Protein AF-A0A7S1VQP4-F1 (afdb_monomer)

pLDDT: mean 70.71, std 17.75, range [35.38, 96.44]

Mean predicted aligned error: 14.83 Å

InterPro domains:
  IPR007378 Tic22-like [PTHR33926] (44-252)

Solvent-accessible surface area (backbone atoms only — not comparable to full-atom values): 16410 Å² total; per-residue (Å²): 143,79,80,89,44,66,80,80,88,75,58,67,69,59,50,46,32,50,48,37,64,60,88,84,26,62,76,88,38,50,74,59,41,88,88,77,71,47,66,47,53,68,93,74,34,22,50,88,65,52,79,88,76,63,58,54,68,44,46,42,53,36,37,72,37,47,51,23,58,61,25,58,40,78,52,93,44,43,67,53,29,26,51,34,48,67,61,34,77,77,41,31,49,52,55,49,50,57,55,44,52,56,52,48,52,51,51,50,51,53,46,50,59,54,47,71,75,60,82,78,88,80,97,73,78,78,78,79,69,83,80,67,88,70,66,70,40,40,58,27,37,34,38,90,87,54,67,42,75,49,57,70,75,52,22,70,76,66,74,40,65,55,27,44,52,33,20,53,27,66,64,62,48,52,50,53,48,52,56,51,32,75,78,38,75,88,53,73,96,65,84,68,48,40,35,39,18,47,65,60,52,52,52,48,42,51,50,54,60,70,69,48,80,81,74,74,95,74,66,82,85,74,39,76,73,53,54,65,62,62,77,64,64,83,67,85,68,87,55,71,82,34,58,39,80,39,75,38,66,69,60,55,54,50,51,51,49,43,66,74,72,42,82,56,72,55,81,76,72,80,85,126

Organism: NCBI:txid210454

Structure (mmCIF, N/CA/C/O backbone):
data_AF-A0A7S1VQP4-F1
#
_entry.id   AF-A0A7S1VQP4-F1
#
loop_
_atom_site.group_PDB
_atom_site.id
_atom_site.type_symbol
_atom_site.label_atom_id
_atom_site.label_alt_id
_atom_site.label_comp_id
_atom_site.label_asym_id
_atom_site.label_entity_id
_atom_site.label_seq_id
_atom_site.pdbx_PDB_ins_code
_atom_site.Cartn_x
_atom_site.Cartn_y
_atom_site.Cartn_z
_atom_site.occupancy
_atom_site.B_iso_or_equiv
_atom_site.auth_seq_id
_atom_site.auth_comp_id
_atom_site.auth_asym_id
_atom_site.auth_atom_id
_atom_site.pdbx_PDB_model_num
ATOM 1 N N . LYS A 1 1 ? 26.578 -20.374 -12.033 1.00 49.56 1 LYS A N 1
ATOM 2 C CA . LYS A 1 1 ? 26.607 -20.642 -10.574 1.00 49.56 1 LYS A CA 1
ATOM 3 C C . LYS A 1 1 ? 26.946 -19.378 -9.765 1.00 49.56 1 LYS A C 1
ATOM 5 O O . LYS A 1 1 ? 26.883 -19.445 -8.546 1.00 49.56 1 LYS A O 1
ATOM 10 N N . ASP A 1 2 ? 27.129 -18.219 -10.420 1.00 60.06 2 ASP A N 1
ATOM 11 C CA . ASP A 1 2 ? 27.698 -17.007 -9.798 1.00 60.06 2 ASP A CA 1
ATOM 12 C C . ASP A 1 2 ? 26.768 -15.781 -9.808 1.00 60.06 2 ASP A C 1
ATOM 14 O O . ASP A 1 2 ? 27.222 -14.649 -9.689 1.00 60.06 2 ASP A O 1
ATOM 18 N N . ALA A 1 3 ? 25.454 -15.973 -9.953 1.00 60.84 3 ALA A N 1
ATOM 19 C CA . ALA A 1 3 ? 24.515 -14.857 -9.859 1.00 60.84 3 ALA A CA 1
ATOM 20 C C . ALA A 1 3 ? 24.362 -14.421 -8.387 1.00 60.84 3 ALA A C 1
ATOM 22 O O . ALA A 1 3 ? 23.706 -15.107 -7.601 1.00 60.84 3 ALA A O 1
ATOM 23 N N . ASP A 1 4 ? 24.968 -13.290 -8.008 1.00 70.44 4 ASP A N 1
ATOM 24 C CA . ASP A 1 4 ? 24.803 -12.675 -6.681 1.00 70.44 4 ASP A CA 1
ATOM 25 C C . ASP A 1 4 ? 23.476 -11.907 -6.613 1.00 70.44 4 ASP A C 1
ATOM 27 O O . ASP A 1 4 ? 23.412 -10.685 -6.744 1.00 70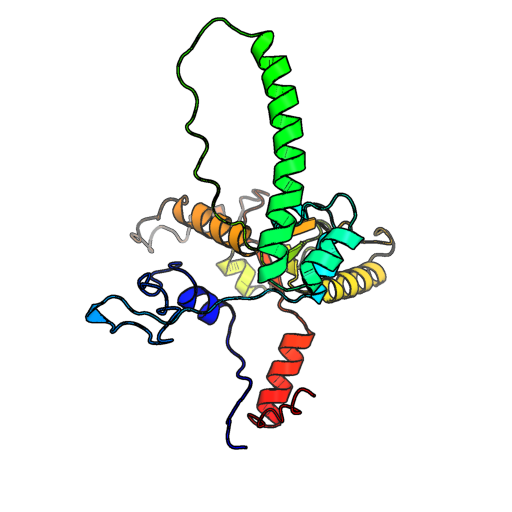.44 4 ASP A O 1
ATOM 31 N N . LEU A 1 5 ? 22.383 -12.652 -6.463 1.00 72.88 5 LEU A N 1
ATOM 32 C CA . LEU A 1 5 ? 21.049 -12.089 -6.288 1.00 72.88 5 LEU A CA 1
ATOM 33 C C . LEU A 1 5 ? 20.750 -11.932 -4.799 1.00 72.88 5 LEU A C 1
ATOM 35 O O . LEU A 1 5 ? 20.764 -12.898 -4.030 1.00 72.88 5 LEU A O 1
ATOM 39 N N . ARG A 1 6 ? 20.461 -10.693 -4.396 1.00 76.31 6 ARG A N 1
ATOM 40 C CA . ARG A 1 6 ? 20.136 -10.329 -3.013 1.00 76.31 6 ARG A CA 1
ATOM 41 C C . ARG A 1 6 ? 18.845 -9.533 -2.960 1.00 76.31 6 ARG A C 1
ATOM 43 O O . ARG A 1 6 ? 18.573 -8.712 -3.837 1.00 76.31 6 ARG A O 1
ATOM 50 N N . ILE A 1 7 ? 18.063 -9.758 -1.911 1.00 81.69 7 ILE A N 1
ATOM 51 C CA . ILE A 1 7 ? 16.809 -9.041 -1.684 1.00 81.69 7 ILE A CA 1
ATOM 52 C C . ILE A 1 7 ? 17.103 -7.860 -0.765 1.00 81.69 7 ILE A C 1
ATOM 54 O O . ILE A 1 7 ? 17.457 -8.034 0.394 1.00 81.69 7 ILE A O 1
ATOM 58 N N . THR A 1 8 ? 16.939 -6.643 -1.277 1.00 82.75 8 THR A N 1
ATOM 59 C CA . THR A 1 8 ? 17.109 -5.421 -0.483 1.00 82.75 8 THR A CA 1
ATOM 60 C C . THR A 1 8 ? 15.756 -4.810 -0.140 1.00 82.75 8 THR A C 1
ATOM 62 O O . THR A 1 8 ? 14.856 -4.736 -0.974 1.00 82.75 8 THR A O 1
ATOM 65 N N . ALA A 1 9 ? 15.606 -4.347 1.102 1.00 85.56 9 ALA A N 1
ATOM 66 C CA . ALA A 1 9 ? 14.422 -3.613 1.532 1.00 85.56 9 ALA A CA 1
ATOM 67 C C . ALA A 1 9 ? 14.640 -2.106 1.335 1.00 85.56 9 ALA A C 1
ATOM 69 O O . ALA A 1 9 ? 15.589 -1.527 1.865 1.00 85.56 9 ALA A O 1
ATOM 70 N N . SER A 1 10 ? 13.736 -1.454 0.606 1.00 85.81 10 SER A N 1
ATOM 71 C CA . SER A 1 10 ? 13.712 0.002 0.428 1.00 85.81 10 SER A CA 1
ATOM 72 C C . SER A 1 10 ? 12.338 0.561 0.796 1.00 85.81 10 SER A C 1
ATOM 74 O O . SER A 1 10 ? 11.358 -0.178 0.881 1.00 85.81 10 SER A O 1
ATOM 76 N N . SER A 1 11 ? 12.260 1.861 1.091 1.00 86.88 11 SER A N 1
ATOM 77 C CA . SER A 1 11 ? 10.976 2.494 1.394 1.00 86.88 11 SER A CA 1
ATOM 78 C C . SER A 1 11 ? 10.144 2.667 0.125 1.00 86.88 11 SER A C 1
ATOM 80 O O . SER A 1 11 ? 10.673 2.961 -0.950 1.00 86.88 11 SER A O 1
ATOM 82 N N . PHE A 1 12 ? 8.821 2.561 0.265 1.00 85.62 12 PHE A N 1
ATOM 83 C CA . PHE A 1 12 ? 7.902 2.787 -0.848 1.00 85.62 12 PHE A CA 1
ATOM 84 C C . PHE A 1 12 ? 8.053 4.193 -1.442 1.00 85.62 12 PHE A C 1
ATOM 86 O O . PHE A 1 12 ? 8.078 4.343 -2.655 1.00 85.62 12 PHE A O 1
ATOM 93 N N . ALA A 1 13 ? 8.254 5.214 -0.602 1.00 84.44 13 ALA A N 1
ATOM 94 C CA . ALA A 1 13 ? 8.486 6.584 -1.057 1.00 84.44 13 ALA A CA 1
ATOM 95 C C . ALA A 1 13 ? 9.708 6.700 -1.987 1.00 84.44 13 ALA A C 1
ATOM 97 O O . ALA A 1 13 ? 9.644 7.394 -3.000 1.00 84.44 13 ALA A O 1
ATOM 98 N N . LYS A 1 14 ? 10.805 5.986 -1.686 1.00 84.25 14 LYS A N 1
ATOM 99 C CA . LYS A 1 14 ? 11.990 5.948 -2.553 1.0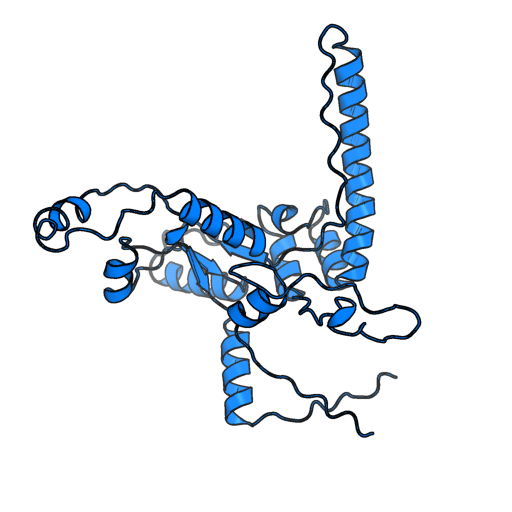0 84.25 14 LYS A CA 1
ATOM 100 C C . LYS A 1 14 ? 11.666 5.272 -3.887 1.00 84.25 14 LYS A C 1
ATOM 102 O O . LYS A 1 14 ? 11.954 5.842 -4.934 1.00 84.25 14 LYS A O 1
ATOM 107 N N . ALA A 1 15 ? 11.012 4.112 -3.848 1.00 84.00 15 ALA A N 1
ATOM 108 C CA . ALA A 1 15 ? 10.599 3.400 -5.057 1.00 84.00 15 ALA A CA 1
ATOM 109 C C . ALA A 1 15 ? 9.622 4.224 -5.917 1.00 84.00 15 ALA A C 1
ATOM 111 O O . ALA A 1 15 ? 9.709 4.205 -7.144 1.00 84.00 15 ALA A O 1
ATOM 112 N N . LEU A 1 16 ? 8.716 4.985 -5.295 1.00 81.94 16 LEU A N 1
ATOM 113 C CA . LEU A 1 16 ? 7.758 5.841 -5.990 1.00 81.94 16 LEU A CA 1
ATOM 114 C C . LEU A 1 16 ? 8.462 6.993 -6.717 1.00 81.94 16 LEU A C 1
ATOM 116 O O . LEU A 1 16 ? 8.245 7.176 -7.914 1.00 81.94 16 LEU A O 1
ATOM 120 N N . ARG A 1 17 ? 9.372 7.704 -6.040 1.00 79.06 17 ARG A N 1
ATOM 121 C CA . ARG A 1 17 ? 10.186 8.771 -6.656 1.00 79.06 17 ARG A CA 1
ATOM 122 C C . ARG A 1 17 ? 11.050 8.267 -7.815 1.00 79.06 17 ARG A C 1
ATOM 124 O O . ARG A 1 17 ? 11.301 8.996 -8.762 1.00 79.06 17 ARG A O 1
ATOM 131 N N . GLN A 1 18 ? 11.496 7.013 -7.755 1.00 78.88 18 GLN A N 1
ATOM 132 C CA . GLN A 1 18 ? 12.302 6.392 -8.814 1.00 78.88 18 GLN A CA 1
ATOM 133 C C . GLN A 1 18 ? 11.468 5.743 -9.935 1.00 78.88 18 GLN A C 1
ATOM 135 O O . GLN A 1 18 ? 12.014 5.342 -10.963 1.00 78.88 18 GLN A O 1
ATOM 140 N N . SER A 1 19 ? 10.157 5.581 -9.742 1.00 75.19 19 SER A N 1
ATOM 141 C CA . SER A 1 19 ? 9.246 4.987 -10.736 1.00 75.19 19 SER A CA 1
ATOM 142 C C . SER A 1 19 ? 8.378 6.022 -11.449 1.00 75.19 19 SER A C 1
ATOM 144 O O . SER A 1 19 ? 7.847 5.741 -12.526 1.00 75.19 19 SER A O 1
ATOM 146 N N . THR A 1 20 ? 8.235 7.214 -10.871 1.00 70.38 20 THR A N 1
ATOM 147 C CA . THR A 1 20 ? 7.314 8.261 -11.322 1.00 70.38 20 THR A CA 1
ATOM 148 C C . THR A 1 20 ? 7.984 9.630 -11.313 1.00 70.38 20 THR A C 1
ATOM 150 O O . THR A 1 20 ? 9.014 9.820 -10.679 1.00 70.38 20 THR A O 1
ATOM 153 N N . ASN A 1 21 ? 7.350 10.604 -11.965 1.00 64.81 21 ASN A N 1
ATOM 154 C CA . ASN A 1 21 ? 7.781 12.003 -11.929 1.00 64.81 21 ASN A CA 1
ATOM 155 C C . ASN A 1 21 ? 7.219 12.760 -10.707 1.00 64.81 21 ASN A C 1
ATOM 157 O O . ASN A 1 21 ? 7.262 13.987 -10.687 1.00 64.81 21 ASN A O 1
ATOM 161 N N . PHE A 1 22 ? 6.639 12.070 -9.715 1.00 57.88 22 PHE A N 1
ATOM 162 C CA . PHE A 1 22 ? 6.102 12.733 -8.523 1.00 57.88 22 PHE A CA 1
ATOM 163 C C . PHE A 1 22 ? 7.226 13.400 -7.723 1.00 57.88 22 PHE A C 1
ATOM 165 O O . PHE A 1 22 ? 8.194 12.733 -7.356 1.00 57.88 22 PHE A O 1
ATOM 172 N N . GLY A 1 23 ? 7.066 14.696 -7.429 1.00 52.56 23 GLY A N 1
ATOM 173 C CA . GLY A 1 23 ? 7.985 15.475 -6.592 1.00 52.56 23 GLY A CA 1
ATOM 174 C C . GLY A 1 23 ? 9.405 15.575 -7.156 1.00 52.56 23 GLY A C 1
ATOM 175 O O . GLY A 1 23 ? 10.335 15.138 -6.486 1.00 52.56 23 GLY A O 1
ATOM 176 N N . GLU A 1 24 ? 9.554 16.118 -8.372 1.00 52.19 24 GLU A N 1
ATOM 177 C CA . GLU A 1 24 ? 10.851 16.288 -9.068 1.00 52.19 24 GLU A CA 1
ATOM 178 C C . GLU A 1 24 ? 11.561 14.957 -9.397 1.00 52.19 24 GLU A C 1
ATOM 180 O O . GLU A 1 24 ? 12.784 14.843 -9.350 1.00 52.19 24 GLU A O 1
ATOM 185 N N . GLY A 1 25 ? 10.782 13.914 -9.714 1.00 53.72 25 GLY A N 1
ATOM 186 C CA . GLY A 1 25 ? 11.304 12.586 -10.056 1.00 53.72 25 GLY A CA 1
ATOM 187 C C . GLY A 1 25 ? 12.204 12.555 -11.303 1.00 53.72 25 GLY A C 1
ATOM 188 O O . GLY A 1 25 ? 12.268 13.504 -12.083 1.00 53.72 25 GLY A O 1
ATOM 189 N N . LEU A 1 26 ? 12.904 11.432 -11.500 1.00 57.25 26 LEU A N 1
ATOM 190 C CA . LEU A 1 26 ? 13.881 11.269 -12.585 1.00 57.25 26 LEU A CA 1
ATOM 191 C C . LEU A 1 26 ? 13.241 11.448 -13.980 1.00 57.25 26 LEU A C 1
ATOM 193 O O . LEU A 1 26 ? 12.112 10.996 -14.199 1.00 57.25 26 LEU A O 1
ATOM 197 N N . PRO A 1 27 ? 13.961 12.052 -14.946 1.00 58.44 27 PRO A N 1
ATOM 198 C CA . PRO A 1 27 ? 13.472 12.260 -16.305 1.00 58.44 27 PRO A CA 1
ATOM 199 C C . PRO A 1 27 ? 13.006 10.955 -16.956 1.00 58.44 27 PRO A C 1
ATOM 201 O O . PRO A 1 27 ? 13.568 9.870 -16.775 1.00 58.44 27 PRO A O 1
ATOM 204 N N . THR A 1 28 ? 11.934 11.059 -17.741 1.00 57.81 28 THR A N 1
ATOM 205 C CA . THR A 1 28 ? 11.317 9.901 -18.375 1.00 57.81 28 THR A CA 1
ATOM 206 C C . THR A 1 28 ? 12.165 9.403 -19.536 1.00 57.81 28 THR A C 1
ATOM 208 O O . THR A 1 28 ? 11.964 9.821 -20.672 1.00 57.81 28 THR A O 1
ATOM 211 N N . GLY A 1 29 ? 13.076 8.474 -19.258 1.00 59.50 29 GLY A N 1
ATOM 212 C CA . GLY A 1 29 ? 13.910 7.887 -20.298 1.00 59.50 29 GLY A CA 1
ATOM 213 C C . GLY A 1 29 ? 13.198 7.034 -21.337 1.00 59.50 29 GLY A C 1
ATOM 214 O O . GLY A 1 29 ? 12.103 6.516 -21.071 1.00 59.50 29 GLY A O 1
ATOM 215 N N . ARG A 1 30 ? 13.860 6.868 -22.490 1.00 62.84 30 ARG A N 1
ATOM 216 C CA . ARG A 1 30 ? 13.550 5.870 -23.520 1.00 62.84 30 ARG A CA 1
ATOM 217 C C . ARG A 1 30 ? 13.666 4.459 -22.916 1.00 62.84 30 ARG A C 1
ATOM 219 O O . ARG A 1 30 ? 14.542 4.231 -22.078 1.00 62.84 30 ARG A O 1
ATOM 226 N N . PRO A 1 31 ? 12.772 3.523 -23.284 1.00 63.97 31 PRO A N 1
ATOM 227 C CA . PRO A 1 31 ? 12.830 2.154 -22.781 1.00 63.97 31 PRO A CA 1
ATOM 228 C C . PRO A 1 31 ? 14.119 1.454 -23.234 1.00 63.97 31 PRO A C 1
ATOM 230 O O . PRO A 1 31 ? 14.732 1.850 -24.222 1.00 63.97 31 PRO A O 1
ATOM 233 N N . MET A 1 32 ? 14.501 0.400 -22.510 1.00 67.38 32 MET A N 1
ATOM 234 C CA . MET A 1 32 ? 15.550 -0.528 -22.940 1.00 67.38 32 MET A CA 1
ATOM 235 C C . MET A 1 32 ? 15.209 -1.080 -24.328 1.00 67.38 32 MET A C 1
ATOM 237 O O . MET A 1 32 ? 14.048 -1.408 -24.590 1.00 67.38 32 MET A O 1
ATOM 241 N N . ASP A 1 33 ? 16.211 -1.180 -25.198 1.00 70.69 33 ASP A N 1
ATOM 242 C CA . ASP A 1 33 ? 16.038 -1.795 -26.511 1.00 70.69 33 ASP A CA 1
ATOM 243 C C . ASP A 1 33 ? 15.714 -3.293 -26.333 1.00 70.69 33 ASP A C 1
ATOM 245 O O . ASP A 1 33 ? 16.507 -4.019 -25.724 1.00 70.69 33 ASP A O 1
ATOM 249 N N . PRO A 1 34 ? 14.554 -3.772 -26.823 1.00 66.75 34 PRO A N 1
ATOM 250 C CA . PRO A 1 34 ? 14.118 -5.150 -26.619 1.00 66.75 34 PRO A CA 1
ATOM 251 C C . PRO A 1 34 ? 15.008 -6.186 -27.317 1.00 66.75 34 PRO A C 1
ATOM 253 O O . PRO A 1 34 ? 14.995 -7.343 -26.902 1.00 66.75 34 PRO A O 1
ATOM 256 N N . TYR A 1 35 ? 15.767 -5.799 -28.348 1.00 72.62 35 TYR A N 1
ATOM 257 C CA . TYR A 1 35 ? 16.611 -6.726 -29.108 1.00 72.62 35 TYR A CA 1
ATOM 258 C C . TYR A 1 35 ? 18.030 -6.815 -28.549 1.00 72.62 35 TYR A C 1
ATOM 260 O O . TYR A 1 35 ? 18.628 -7.889 -28.554 1.00 72.62 35 TYR A O 1
ATOM 268 N N . THR A 1 36 ? 18.572 -5.704 -28.045 1.00 77.75 36 THR A N 1
ATOM 269 C CA . THR A 1 36 ? 19.948 -5.662 -27.521 1.00 77.75 36 THR A CA 1
ATOM 270 C C . THR A 1 36 ? 20.026 -5.754 -26.000 1.00 77.75 36 THR A C 1
ATOM 272 O O . THR A 1 36 ? 21.102 -6.016 -25.462 1.00 77.75 36 THR A O 1
ATOM 275 N N . GLY A 1 37 ? 18.921 -5.505 -25.288 1.00 72.62 37 GLY A N 1
ATOM 276 C CA . GLY A 1 37 ? 18.895 -5.426 -23.825 1.00 72.62 37 GLY A CA 1
ATOM 277 C C . GLY A 1 37 ? 19.718 -4.264 -23.257 1.00 72.62 37 GLY A C 1
ATOM 278 O O . GLY A 1 37 ? 19.895 -4.166 -22.041 1.00 72.62 37 GLY A O 1
ATOM 279 N N . LYS A 1 38 ? 20.242 -3.376 -24.112 1.00 78.69 38 LYS A N 1
ATOM 280 C CA . LYS A 1 38 ? 21.040 -2.228 -23.687 1.00 78.69 38 LYS A CA 1
ATOM 281 C C . LYS A 1 38 ? 20.114 -1.091 -23.276 1.00 78.69 38 LYS A C 1
ATOM 283 O O . LYS A 1 38 ? 19.148 -0.755 -23.964 1.00 78.69 38 LYS A O 1
ATOM 288 N N . VAL A 1 39 ? 20.414 -0.497 -22.125 1.00 74.12 39 VAL A N 1
ATOM 289 C CA . VAL A 1 39 ? 19.827 0.788 -21.744 1.00 74.12 39 VAL A CA 1
ATOM 290 C C . VAL A 1 39 ? 20.568 1.859 -22.552 1.00 74.12 39 VAL A C 1
ATOM 292 O O . VAL A 1 39 ? 21.801 1.827 -22.553 1.00 74.12 39 VAL A O 1
ATOM 295 N N . PRO A 1 40 ? 19.864 2.765 -23.256 1.00 74.81 40 PRO A N 1
ATOM 296 C CA . PRO A 1 40 ? 20.507 3.873 -23.957 1.00 74.81 40 PRO A CA 1
ATOM 297 C C . PRO A 1 40 ? 21.397 4.682 -23.008 1.00 74.81 40 PRO A C 1
ATOM 299 O O . PRO A 1 40 ? 21.206 4.656 -21.789 1.00 74.81 40 PRO A O 1
ATOM 302 N N . SER A 1 41 ? 22.369 5.411 -23.543 1.00 78.00 41 SER A N 1
ATOM 303 C CA . SER A 1 41 ? 23.182 6.293 -22.699 1.00 78.00 41 SER A CA 1
ATOM 304 C C . SER A 1 41 ? 22.328 7.418 -22.092 1.00 78.00 41 SER A C 1
ATOM 306 O O . SER A 1 41 ? 21.275 7.772 -22.627 1.00 78.00 41 SER A O 1
ATOM 308 N N . GLU A 1 42 ? 22.777 8.031 -20.991 1.00 73.44 42 GLU A N 1
ATOM 309 C CA . GLU A 1 42 ? 22.057 9.158 -20.366 1.00 73.44 42 GLU A CA 1
ATOM 310 C C . GLU A 1 42 ? 21.838 10.320 -21.352 1.00 73.44 42 GLU A C 1
ATOM 312 O O . GLU A 1 42 ? 20.776 10.939 -21.358 1.00 73.44 42 GLU A O 1
ATOM 317 N N . LYS A 1 43 ? 22.801 10.557 -22.259 1.00 77.88 43 LYS A N 1
ATOM 318 C CA . LYS A 1 43 ? 22.711 11.571 -23.327 1.00 77.88 43 LYS A CA 1
ATOM 319 C C . LYS A 1 43 ? 21.620 11.261 -24.357 1.00 77.88 43 LYS A C 1
ATOM 321 O O . LYS A 1 43 ? 21.032 12.173 -24.926 1.00 77.88 43 LYS A O 1
ATOM 326 N N . GLU A 1 44 ? 21.324 9.983 -24.572 1.00 73.31 44 GLU A N 1
ATOM 327 C CA . GLU A 1 44 ? 20.237 9.503 -25.437 1.00 73.31 44 GLU A CA 1
ATOM 328 C C . GLU A 1 44 ? 18.911 9.358 -24.670 1.00 73.31 44 GLU A C 1
ATOM 330 O O . GLU A 1 44 ? 17.904 8.888 -25.214 1.00 73.31 44 GLU A O 1
ATOM 335 N N . GLY A 1 45 ? 18.907 9.761 -23.396 1.00 69.38 45 GLY A N 1
ATOM 336 C CA . GLY A 1 45 ? 17.766 9.682 -22.505 1.00 69.38 45 GLY A CA 1
ATOM 337 C C . GLY A 1 45 ? 17.496 8.270 -21.999 1.00 69.38 45 GLY A C 1
ATOM 338 O O . GLY A 1 45 ? 16.336 7.935 -21.782 1.00 69.38 45 GLY A O 1
ATOM 339 N N . GLY A 1 46 ? 18.496 7.405 -21.844 1.00 69.25 46 GLY A N 1
ATOM 340 C CA . GLY A 1 46 ? 18.299 6.113 -21.190 1.00 69.25 46 GLY A CA 1
ATOM 341 C C . GLY A 1 46 ? 18.278 6.250 -19.671 1.00 69.25 46 GLY A C 1
ATOM 342 O O . GLY A 1 46 ? 19.201 6.792 -19.074 1.00 69.25 46 GLY A O 1
ATOM 343 N N . TYR A 1 47 ? 17.214 5.747 -19.040 1.00 70.88 47 TYR A N 1
ATOM 344 C CA . TYR A 1 47 ? 17.071 5.756 -17.583 1.00 70.88 47 TYR A CA 1
ATOM 345 C C . TYR A 1 47 ? 16.452 4.445 -17.093 1.00 70.88 47 TYR A C 1
ATOM 347 O O . TYR A 1 47 ? 15.452 3.964 -17.634 1.00 70.88 47 TYR A O 1
ATOM 355 N N . LEU A 1 48 ? 17.024 3.884 -16.027 1.00 69.81 48 LEU A N 1
ATOM 356 C CA . LEU A 1 48 ? 16.455 2.747 -15.305 1.00 69.81 48 LEU A CA 1
ATOM 357 C C . LEU A 1 48 ? 15.257 3.209 -14.474 1.00 69.81 48 LEU A C 1
ATOM 359 O O . LEU A 1 48 ? 15.340 4.195 -13.742 1.00 69.81 48 LEU A O 1
ATOM 363 N N . ARG A 1 49 ? 14.146 2.471 -14.556 1.00 71.88 49 ARG A N 1
ATOM 364 C CA . ARG A 1 49 ? 12.944 2.760 -13.768 1.00 71.88 49 ARG A CA 1
ATOM 365 C C . ARG A 1 49 ? 12.517 1.581 -12.932 1.00 71.88 49 ARG A C 1
ATOM 367 O O . ARG A 1 49 ? 12.513 0.436 -13.381 1.00 71.88 49 ARG A O 1
ATOM 374 N N . TYR A 1 50 ? 12.048 1.905 -11.738 1.00 77.56 50 TYR A N 1
ATOM 375 C CA . TYR A 1 50 ? 11.416 0.931 -10.872 1.00 77.56 50 TYR A CA 1
ATOM 376 C C . TYR A 1 50 ? 10.029 0.609 -11.429 1.00 77.56 50 TYR A C 1
ATOM 378 O O . TYR A 1 50 ? 9.193 1.491 -11.625 1.00 77.56 50 TYR A O 1
ATOM 386 N N . LYS A 1 51 ? 9.771 -0.672 -11.687 1.00 79.06 51 LYS A N 1
ATOM 387 C CA . LYS A 1 51 ? 8.418 -1.176 -11.928 1.00 79.06 51 LYS A CA 1
ATOM 388 C C . LYS A 1 51 ? 7.888 -1.672 -10.591 1.00 79.06 51 LYS A C 1
ATOM 390 O O . LYS A 1 51 ? 8.354 -2.684 -10.078 1.00 79.06 51 LYS A O 1
ATOM 395 N N . ILE A 1 52 ? 6.935 -0.945 -10.018 1.00 82.69 52 ILE A N 1
ATOM 396 C CA . ILE A 1 52 ? 6.273 -1.382 -8.790 1.00 82.69 52 ILE A CA 1
ATOM 397 C C . ILE A 1 52 ? 5.235 -2.439 -9.164 1.00 82.69 52 ILE A C 1
ATOM 399 O O . ILE A 1 52 ? 4.397 -2.208 -10.038 1.00 82.69 52 ILE A O 1
ATOM 403 N N . ALA A 1 53 ? 5.309 -3.596 -8.514 1.00 83.44 53 ALA A N 1
ATOM 404 C CA . ALA A 1 53 ? 4.347 -4.675 -8.668 1.00 83.44 53 ALA A CA 1
ATOM 405 C C . ALA A 1 53 ? 3.552 -4.844 -7.362 1.00 83.44 53 ALA A C 1
ATOM 407 O O . ALA A 1 53 ? 4.165 -4.900 -6.292 1.00 83.44 53 ALA A O 1
ATOM 408 N N . PRO A 1 54 ? 2.211 -4.909 -7.421 1.00 85.75 54 PRO A N 1
ATOM 409 C CA . PRO A 1 54 ? 1.400 -5.227 -6.253 1.00 85.75 54 PRO A CA 1
ATOM 410 C C . PRO A 1 54 ? 1.576 -6.692 -5.833 1.00 85.75 54 PRO A C 1
ATOM 412 O O . PRO A 1 54 ? 1.942 -7.553 -6.636 1.00 85.75 54 PRO A O 1
ATOM 415 N N . SER A 1 55 ? 1.264 -6.986 -4.572 1.00 87.62 55 SER A N 1
ATOM 416 C CA . SER A 1 55 ? 1.216 -8.361 -4.073 1.00 87.62 55 SER A CA 1
ATOM 417 C C . SER A 1 55 ? 0.055 -9.124 -4.717 1.00 87.62 55 SER A C 1
ATOM 419 O O . SER A 1 55 ? -1.088 -8.668 -4.693 1.00 87.62 55 SER A O 1
ATOM 421 N N . ALA A 1 56 ? 0.337 -10.312 -5.261 1.00 85.31 56 ALA A N 1
ATOM 422 C CA . ALA A 1 56 ? -0.681 -11.177 -5.861 1.00 85.31 56 ALA A CA 1
ATOM 423 C C . ALA A 1 56 ? -1.768 -11.583 -4.849 1.00 85.31 56 ALA A C 1
ATOM 425 O O . ALA A 1 56 ? -2.943 -11.672 -5.201 1.00 85.31 56 ALA A O 1
ATOM 426 N N . ARG A 1 57 ? -1.382 -11.771 -3.579 1.00 88.50 57 ARG A N 1
ATOM 427 C CA . ARG A 1 57 ? -2.309 -12.072 -2.480 1.00 88.50 57 ARG A CA 1
ATOM 428 C C . ARG A 1 57 ? -3.278 -10.917 -2.236 1.00 88.50 57 ARG A C 1
ATOM 430 O O . ARG A 1 57 ? -4.479 -11.133 -2.137 1.00 88.50 57 ARG A O 1
ATOM 437 N N . GLU A 1 58 ? -2.779 -9.685 -2.218 1.00 92.06 58 GLU A N 1
ATOM 438 C CA . GLU A 1 58 ? -3.637 -8.515 -2.001 1.00 92.06 58 GLU A CA 1
ATOM 439 C C . GLU A 1 58 ? -4.554 -8.257 -3.198 1.00 92.06 58 GLU A C 1
ATOM 441 O O . GLU A 1 58 ? -5.712 -7.895 -3.024 1.00 92.06 58 GLU A O 1
ATOM 446 N N . LEU A 1 59 ? -4.094 -8.522 -4.424 1.00 88.81 59 LEU A N 1
ATOM 447 C CA . LEU A 1 59 ? -4.966 -8.475 -5.601 1.00 88.81 59 LEU A CA 1
ATOM 448 C C . LEU A 1 59 ? -6.101 -9.501 -5.530 1.00 88.81 59 LEU A C 1
ATOM 450 O O . LEU A 1 59 ? -7.232 -9.203 -5.916 1.00 88.81 59 LEU A O 1
ATOM 454 N N . PHE A 1 60 ? -5.815 -10.696 -5.011 1.00 89.25 60 PHE A N 1
ATOM 455 C CA . PHE A 1 60 ? -6.830 -11.717 -4.783 1.00 89.25 60 PHE A CA 1
ATOM 456 C C . PHE A 1 60 ? -7.898 -11.246 -3.786 1.00 89.25 60 PHE A C 1
ATOM 458 O O . PHE A 1 60 ? -9.089 -11.478 -4.017 1.00 89.25 60 PHE A O 1
ATOM 465 N N . TYR A 1 61 ? -7.510 -10.569 -2.704 1.00 92.00 61 TYR A N 1
ATOM 466 C CA . TYR A 1 61 ? -8.472 -9.991 -1.763 1.00 92.00 61 TYR A CA 1
ATOM 467 C C . TYR A 1 61 ? -9.241 -8.821 -2.378 1.00 92.00 61 TYR A C 1
ATOM 469 O O . TYR A 1 61 ? -10.470 -8.803 -2.323 1.00 92.00 61 TYR A O 1
ATOM 477 N N . ALA A 1 62 ? -8.551 -7.915 -3.072 1.00 90.69 62 ALA A N 1
ATOM 478 C CA . ALA A 1 62 ? -9.157 -6.765 -3.736 1.00 90.69 62 ALA A CA 1
ATOM 479 C C . ALA A 1 62 ? -10.267 -7.151 -4.725 1.00 90.69 62 ALA A C 1
ATOM 481 O O . ALA A 1 62 ? -11.290 -6.473 -4.795 1.00 90.69 62 ALA A O 1
ATOM 482 N N . ALA A 1 63 ? -10.112 -8.271 -5.438 1.00 87.38 63 ALA A N 1
ATOM 483 C CA . ALA A 1 63 ? -11.112 -8.798 -6.370 1.00 87.38 63 ALA A CA 1
ATOM 484 C C . ALA A 1 63 ? -12.485 -9.104 -5.734 1.00 87.38 63 ALA A C 1
ATOM 486 O O . ALA A 1 63 ? -13.479 -9.224 -6.453 1.00 87.38 63 ALA A O 1
ATOM 487 N N . ARG A 1 64 ? -12.544 -9.269 -4.406 1.00 89.31 64 ARG A N 1
ATOM 488 C CA . ARG A 1 64 ? -13.755 -9.633 -3.646 1.00 89.31 64 ARG A CA 1
ATOM 489 C C . ARG A 1 64 ? -14.400 -8.457 -2.922 1.00 89.31 64 ARG A C 1
ATOM 491 O O . ARG A 1 64 ? -15.483 -8.612 -2.369 1.00 89.31 64 ARG A O 1
ATOM 498 N N . CYS A 1 65 ? -13.743 -7.307 -2.910 1.00 89.25 65 CYS A N 1
ATOM 499 C CA . CYS A 1 65 ? -14.176 -6.141 -2.156 1.00 89.25 65 CYS A CA 1
ATOM 500 C C . CYS A 1 65 ? -14.890 -5.121 -3.059 1.00 89.25 65 CYS A C 1
ATOM 502 O O . CYS A 1 65 ? -14.808 -5.170 -4.294 1.00 89.25 65 CYS A O 1
ATOM 504 N N . LYS A 1 66 ? -15.593 -4.163 -2.442 1.00 88.12 66 LYS A N 1
ATOM 505 C CA . LYS A 1 66 ? -16.244 -3.067 -3.172 1.00 88.12 66 LYS A CA 1
ATOM 506 C C . LYS A 1 66 ? -15.182 -2.147 -3.782 1.00 88.12 66 LYS A C 1
ATOM 508 O O . LYS A 1 66 ? -14.137 -1.904 -3.186 1.00 88.12 66 LYS A O 1
ATOM 513 N N . GLY A 1 67 ? -15.433 -1.638 -4.989 1.00 80.62 67 GLY A N 1
ATOM 514 C CA . GLY A 1 67 ? -14.502 -0.732 -5.676 1.00 80.62 67 GLY A CA 1
ATOM 515 C C . GLY A 1 67 ? -13.337 -1.412 -6.404 1.00 80.62 67 GLY A C 1
ATOM 516 O O . GLY A 1 67 ? -12.427 -0.720 -6.856 1.00 80.62 67 GLY A O 1
ATOM 517 N N . LYS A 1 68 ? -13.365 -2.740 -6.596 1.00 78.06 68 LYS A N 1
ATOM 518 C CA . LYS A 1 68 ? -12.323 -3.506 -7.313 1.00 78.06 68 LYS A CA 1
ATOM 519 C C . LYS A 1 68 ? -11.953 -2.948 -8.701 1.00 78.06 68 LYS A C 1
ATOM 521 O O . LYS A 1 68 ? -10.794 -3.027 -9.112 1.00 78.06 68 LYS A O 1
ATOM 526 N N . GLN A 1 69 ? -12.894 -2.290 -9.385 1.00 76.94 69 GLN A N 1
ATOM 527 C CA . GLN A 1 69 ? -12.659 -1.661 -10.692 1.00 76.94 69 GLN A CA 1
ATOM 528 C C . GLN A 1 69 ? -11.635 -0.520 -10.630 1.00 76.94 69 GLN A C 1
ATOM 530 O O . GLN A 1 69 ? -10.974 -0.235 -11.630 1.00 76.94 69 GLN A O 1
ATOM 535 N N . ARG A 1 70 ? -11.469 0.115 -9.462 1.00 79.88 70 ARG A N 1
ATOM 536 C CA . ARG A 1 70 ? -10.485 1.186 -9.231 1.00 79.88 70 ARG A CA 1
ATOM 537 C C . ARG A 1 70 ? -9.049 0.664 -9.344 1.00 79.88 70 ARG A C 1
ATOM 539 O O . ARG A 1 70 ? -8.168 1.393 -9.774 1.00 79.88 70 ARG A O 1
ATOM 546 N N . VAL A 1 71 ? -8.822 -0.614 -9.034 1.00 78.69 71 VAL A N 1
ATOM 547 C CA . VAL A 1 71 ? -7.506 -1.278 -9.134 1.00 78.69 71 VAL A CA 1
ATOM 548 C C . VAL A 1 71 ? -7.307 -1.946 -10.504 1.00 78.69 71 VAL A C 1
ATOM 550 O O . VAL A 1 71 ? -6.262 -2.531 -10.773 1.00 78.69 71 VAL A O 1
ATOM 553 N N . GLY A 1 72 ? -8.281 -1.830 -11.409 1.00 73.25 72 GLY A N 1
ATOM 554 C CA . GLY A 1 72 ? -8.229 -2.450 -12.732 1.00 73.25 72 GLY A CA 1
ATOM 555 C C . GLY A 1 72 ? -8.708 -3.904 -12.761 1.00 73.25 72 GLY A C 1
ATOM 556 O O . GLY A 1 72 ? -8.293 -4.652 -13.642 1.00 73.25 72 GLY A O 1
ATOM 557 N N . LEU A 1 73 ? -9.552 -4.314 -11.806 1.00 77.88 73 LEU A N 1
ATOM 558 C CA . LEU A 1 73 ? -10.201 -5.629 -11.773 1.00 77.88 73 LEU A CA 1
ATOM 559 C C . LEU A 1 73 ? -11.656 -5.490 -12.247 1.00 77.88 73 LEU A C 1
ATOM 561 O O . LEU A 1 73 ? -12.450 -4.783 -11.623 1.00 77.88 73 LEU A O 1
ATOM 565 N N . TYR A 1 74 ? -11.993 -6.127 -13.368 1.00 76.12 74 TYR A N 1
ATOM 566 C CA . TYR A 1 74 ? -13.259 -5.922 -14.094 1.00 76.12 74 TYR A CA 1
ATOM 567 C C . TYR A 1 74 ? -14.033 -7.218 -14.368 1.00 76.12 74 TYR A C 1
ATOM 569 O O . TYR A 1 74 ? -15.088 -7.182 -15.001 1.00 76.12 74 TYR A O 1
ATOM 577 N N . GLY A 1 75 ? -13.520 -8.363 -13.923 1.00 70.75 75 GLY A N 1
ATOM 578 C CA . GLY A 1 75 ? -14.183 -9.651 -14.045 1.00 70.75 75 GLY A CA 1
ATOM 579 C C . GLY A 1 75 ? -15.556 -9.627 -13.382 1.00 70.75 75 GLY A C 1
ATOM 580 O O . GLY A 1 75 ? -15.760 -8.996 -12.341 1.00 70.75 75 GLY A O 1
ATOM 581 N N . GLN A 1 76 ? -16.518 -10.314 -13.996 1.00 71.88 76 GLN A N 1
ATOM 582 C CA . GLN A 1 76 ? -17.847 -10.476 -13.404 1.00 71.88 76 GLN A CA 1
ATOM 583 C C . GLN A 1 76 ? -17.743 -11.306 -12.118 1.00 71.88 76 GLN A C 1
ATOM 585 O O . GLN A 1 76 ? -18.283 -10.908 -11.088 1.00 71.88 76 GLN A O 1
ATOM 590 N N . ASP A 1 77 ? -16.903 -12.344 -12.138 1.00 78.62 77 ASP A N 1
ATOM 591 C CA . ASP A 1 77 ? -16.614 -13.183 -10.982 1.00 78.62 77 ASP A CA 1
ATOM 592 C C . ASP A 1 77 ? -15.271 -12.847 -10.326 1.00 78.62 77 ASP A C 1
ATOM 594 O O . ASP A 1 77 ? -14.235 -12.693 -10.977 1.00 78.62 77 ASP A O 1
ATOM 598 N N . ALA A 1 78 ? -15.253 -12.840 -8.989 1.00 74.00 78 ALA A N 1
ATOM 599 C CA . ALA A 1 78 ? -14.026 -12.652 -8.211 1.00 74.00 78 ALA A CA 1
ATOM 600 C C . ALA A 1 78 ? -12.975 -13.749 -8.474 1.00 74.00 78 ALA A C 1
ATOM 602 O O . ALA A 1 78 ? -11.778 -13.526 -8.296 1.00 74.00 78 ALA A O 1
ATOM 603 N N . ARG A 1 79 ? -13.412 -14.946 -8.899 1.00 73.00 79 ARG A N 1
ATOM 604 C CA . ARG A 1 79 ? -12.520 -16.052 -9.284 1.00 73.00 79 ARG A CA 1
ATOM 605 C C . ARG A 1 79 ? -11.760 -15.749 -10.574 1.00 73.00 79 ARG A C 1
ATOM 607 O O . ARG A 1 79 ? -10.580 -16.088 -10.655 1.00 73.00 79 ARG A O 1
ATOM 614 N N . ASP A 1 80 ? -12.395 -15.090 -11.535 1.00 72.94 80 ASP A N 1
ATOM 615 C CA . ASP A 1 80 ? -11.760 -14.725 -12.802 1.00 72.94 80 ASP A CA 1
ATOM 616 C C . ASP A 1 80 ? -10.775 -13.577 -12.616 1.00 72.94 80 ASP A C 1
ATOM 618 O O . ASP A 1 80 ? -9.648 -13.651 -13.106 1.00 72.94 80 ASP A O 1
ATOM 622 N N . ASP A 1 81 ? -11.140 -12.572 -11.817 1.00 72.38 81 ASP A N 1
ATOM 623 C CA . ASP A 1 81 ? -10.223 -11.497 -11.421 1.00 72.38 81 ASP A CA 1
ATOM 624 C C . ASP A 1 81 ? -9.003 -12.037 -10.669 1.00 72.38 81 ASP A C 1
ATOM 626 O O . ASP A 1 81 ? -7.872 -11.666 -10.975 1.00 72.38 81 ASP A O 1
ATOM 630 N N . ALA A 1 82 ? -9.214 -12.970 -9.737 1.00 64.88 82 ALA A N 1
ATOM 631 C CA . ALA A 1 82 ? -8.143 -13.652 -9.018 1.00 64.88 82 ALA A CA 1
ATOM 632 C C . ALA A 1 82 ? -7.224 -14.459 -9.949 1.00 64.88 82 ALA A C 1
ATOM 634 O O . ALA A 1 82 ? -6.003 -14.407 -9.806 1.00 64.88 82 ALA A O 1
ATOM 635 N N . ARG A 1 83 ? -7.791 -15.195 -10.914 1.00 67.38 83 ARG A N 1
ATOM 636 C CA . ARG A 1 83 ? -7.017 -15.948 -11.914 1.00 67.38 83 ARG A CA 1
ATOM 637 C C . ARG A 1 83 ? -6.227 -15.019 -12.822 1.00 67.38 83 ARG A C 1
ATOM 639 O O . ARG A 1 83 ? -5.067 -15.302 -13.105 1.00 67.38 83 ARG A O 1
ATOM 646 N N . ASN A 1 84 ? -6.826 -13.915 -13.253 1.00 64.31 84 ASN A N 1
ATOM 647 C CA . ASN A 1 84 ? -6.137 -12.909 -14.046 1.00 64.31 84 ASN A CA 1
ATOM 648 C C . ASN A 1 84 ? -4.992 -12.303 -13.232 1.00 64.31 84 ASN A C 1
ATOM 650 O O . ASN A 1 84 ? -3.860 -12.319 -13.708 1.00 64.31 84 ASN A O 1
ATOM 654 N N . ALA A 1 85 ? -5.248 -11.892 -11.986 1.00 62.69 85 ALA A N 1
ATOM 655 C CA . ALA A 1 85 ? -4.241 -11.372 -11.062 1.00 62.69 85 ALA A CA 1
ATOM 656 C C . ALA A 1 85 ? -3.068 -12.342 -10.830 1.00 62.69 85 ALA A C 1
ATOM 658 O O . ALA A 1 85 ? -1.909 -11.923 -10.824 1.00 62.69 85 ALA A O 1
ATOM 659 N N . ALA A 1 86 ? -3.356 -13.640 -10.690 1.00 57.12 86 ALA A N 1
ATOM 660 C CA . ALA A 1 86 ? -2.361 -14.686 -10.457 1.00 57.12 86 ALA A CA 1
ATOM 661 C C . ALA A 1 86 ? -1.484 -14.994 -11.683 1.00 57.12 86 ALA A C 1
ATOM 663 O O . ALA A 1 86 ? -0.332 -15.390 -11.517 1.00 57.12 86 ALA A O 1
ATOM 664 N N . LYS A 1 87 ? -1.978 -14.775 -12.910 1.00 59.84 87 LYS A N 1
ATOM 665 C CA . LYS A 1 87 ? -1.196 -14.975 -14.146 1.00 59.84 87 LYS A CA 1
ATOM 666 C C . LYS A 1 87 ? -0.101 -13.911 -14.357 1.00 59.84 87 LYS A C 1
ATOM 668 O O . LYS A 1 87 ? 0.620 -13.962 -15.350 1.00 59.84 87 LYS A O 1
ATOM 673 N N . GLY A 1 88 ? 0.053 -12.968 -13.424 1.00 48.69 88 GLY A N 1
ATOM 674 C CA . GLY A 1 88 ? 1.089 -11.940 -13.452 1.00 48.69 88 GLY A CA 1
ATOM 675 C C . GLY A 1 88 ? 0.719 -10.731 -14.313 1.00 48.69 88 GLY A C 1
ATOM 676 O O . GLY A 1 88 ? -0.195 -10.768 -15.138 1.00 48.69 88 GLY A O 1
ATOM 677 N N . LEU A 1 89 ? 1.443 -9.625 -14.105 1.00 49.19 89 LEU A N 1
ATOM 678 C CA . LEU A 1 89 ? 1.116 -8.298 -14.650 1.00 49.19 89 LEU A CA 1
ATOM 679 C C . LEU A 1 89 ? 0.913 -8.280 -16.180 1.00 49.19 89 LEU A C 1
ATOM 681 O O . LEU A 1 89 ? 0.108 -7.491 -16.678 1.00 49.19 89 LEU A O 1
ATOM 685 N N . ASP A 1 90 ? 1.612 -9.162 -16.901 1.00 44.72 90 ASP A N 1
ATOM 686 C CA . ASP A 1 90 ? 1.607 -9.247 -18.368 1.00 44.72 90 ASP A CA 1
ATOM 687 C C . ASP A 1 90 ? 0.410 -10.042 -18.928 1.00 44.72 90 ASP A C 1
ATOM 689 O O . ASP A 1 90 ? -0.009 -9.820 -20.065 1.00 44.72 90 ASP A O 1
ATOM 693 N N . ALA A 1 91 ? -0.191 -10.929 -18.129 1.00 45.28 91 ALA A N 1
ATOM 694 C CA . ALA A 1 91 ? -1.433 -11.615 -18.481 1.00 45.28 91 ALA A CA 1
ATOM 695 C C . ALA A 1 91 ? -2.667 -10.800 -18.078 1.00 45.28 91 ALA A C 1
ATOM 697 O O . ALA A 1 91 ? -3.673 -10.827 -18.787 1.00 45.28 91 ALA A O 1
ATOM 698 N N . ILE A 1 92 ? -2.582 -10.020 -16.992 1.00 45.28 92 ILE A N 1
ATOM 699 C CA . ILE A 1 92 ? -3.675 -9.126 -16.593 1.00 45.28 92 ILE A CA 1
ATOM 700 C C . ILE A 1 92 ? -3.882 -8.042 -17.645 1.00 45.28 92 ILE A C 1
ATOM 702 O O . ILE A 1 92 ? -5.024 -7.740 -17.974 1.00 45.28 92 ILE A O 1
ATOM 706 N N . THR A 1 93 ? -2.803 -7.502 -18.222 1.00 46.88 93 THR A N 1
ATOM 707 C CA . THR A 1 93 ? -2.904 -6.489 -19.286 1.00 46.88 93 THR A CA 1
ATOM 708 C C . THR A 1 93 ? -3.606 -7.016 -20.537 1.00 46.88 93 THR A C 1
ATOM 710 O O . THR A 1 93 ? -4.310 -6.240 -21.170 1.00 46.88 93 THR A O 1
ATOM 713 N N . ARG A 1 94 ? -3.482 -8.310 -20.867 1.00 47.06 94 ARG A N 1
ATOM 714 C CA . ARG A 1 94 ? -4.198 -8.927 -22.002 1.00 47.06 94 ARG A CA 1
ATOM 715 C C . ARG A 1 94 ? -5.632 -9.3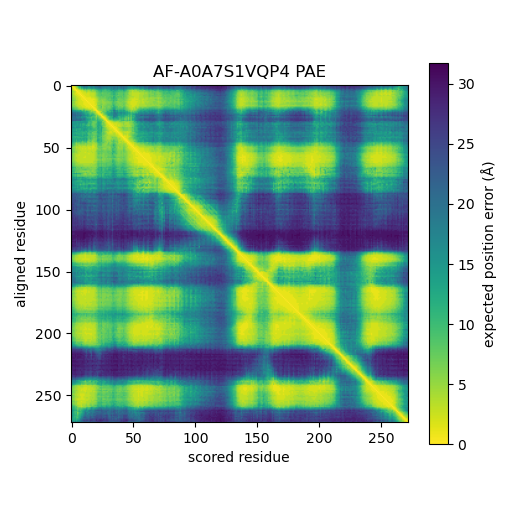30 -21.632 1.00 47.06 94 ARG A C 1
ATOM 717 O O . ARG A 1 94 ? -6.570 -8.983 -22.335 1.00 47.06 94 ARG A O 1
ATOM 724 N N . GLY A 1 95 ? -5.830 -9.974 -20.480 1.00 47.72 95 GLY A N 1
ATOM 725 C CA . GLY A 1 95 ? -7.155 -10.438 -20.045 1.00 47.72 95 GLY A CA 1
ATOM 726 C C . GLY A 1 95 ? -8.137 -9.313 -19.692 1.00 47.72 95 GLY A C 1
ATOM 727 O O . GLY A 1 95 ? -9.334 -9.436 -19.950 1.00 47.72 95 GLY A O 1
ATOM 728 N N . THR A 1 96 ? -7.654 -8.189 -19.149 1.00 51.00 96 THR A N 1
ATOM 729 C CA . THR A 1 96 ? -8.504 -7.001 -18.922 1.00 51.00 96 THR A CA 1
ATOM 730 C C . THR A 1 96 ? -8.871 -6.291 -20.223 1.00 51.00 96 THR A C 1
ATOM 732 O O . THR A 1 96 ? -9.971 -5.752 -20.307 1.00 51.00 96 THR A O 1
ATOM 735 N N . GLN A 1 97 ? -8.018 -6.333 -21.255 1.00 50.78 97 GLN A N 1
ATOM 736 C CA . GLN A 1 97 ? -8.346 -5.795 -22.581 1.00 50.78 97 GLN A CA 1
ATOM 737 C C . GLN A 1 97 ? -9.516 -6.551 -23.222 1.00 50.78 97 GLN A C 1
ATOM 739 O O . GLN A 1 97 ? -10.458 -5.914 -23.690 1.00 50.78 97 GLN A O 1
ATOM 744 N N . ASP A 1 98 ? -9.516 -7.884 -23.161 1.00 52.72 98 ASP A N 1
ATOM 745 C CA . ASP A 1 98 ? -10.566 -8.708 -23.775 1.00 52.72 98 ASP A CA 1
ATOM 746 C C . ASP A 1 98 ? -11.906 -8.626 -23.025 1.00 52.72 98 ASP A C 1
ATOM 748 O O . ASP A 1 98 ? -12.976 -8.573 -23.638 1.00 52.72 98 ASP A O 1
ATOM 752 N N . ALA A 1 99 ? -11.869 -8.587 -21.688 1.00 54.53 99 ALA A N 1
ATOM 753 C CA . ALA A 1 99 ? -13.074 -8.460 -20.867 1.00 54.53 99 ALA A CA 1
ATOM 754 C C . ALA A 1 99 ? -13.719 -7.068 -21.003 1.00 54.53 99 ALA A C 1
ATOM 756 O O . ALA A 1 99 ? -14.942 -6.962 -21.124 1.00 54.53 99 ALA A O 1
ATOM 757 N N . GLN A 1 100 ? -12.906 -6.007 -21.051 1.00 52.53 100 GLN A N 1
ATOM 758 C CA . GLN A 1 100 ? -13.392 -4.641 -21.243 1.00 52.53 100 GLN A CA 1
ATOM 759 C C . GLN A 1 100 ? -13.878 -4.413 -22.680 1.00 52.53 100 GLN A C 1
ATOM 761 O O . GLN A 1 100 ? -14.921 -3.799 -22.851 1.00 52.53 100 GLN A O 1
ATOM 766 N N . ALA A 1 101 ? -13.217 -4.965 -23.707 1.00 54.88 101 ALA A N 1
ATOM 767 C CA . ALA A 1 101 ? -13.695 -4.888 -25.093 1.00 54.88 101 ALA A CA 1
ATOM 768 C C . ALA A 1 101 ? -15.102 -5.492 -25.257 1.00 54.88 101 ALA A C 1
ATOM 770 O O . ALA A 1 101 ? -15.924 -4.975 -26.014 1.00 54.88 101 ALA A O 1
ATOM 771 N N . LYS A 1 102 ? -15.422 -6.547 -24.497 1.00 58.06 102 LYS A N 1
ATOM 772 C CA . LYS A 1 102 ? -16.763 -7.152 -24.480 1.00 58.06 102 LYS A CA 1
ATOM 773 C C . LYS A 1 102 ? -17.802 -6.305 -23.739 1.00 58.06 102 LYS A C 1
ATOM 775 O O . LYS A 1 102 ? -18.961 -6.290 -24.150 1.00 58.06 102 LYS A O 1
ATOM 780 N N . LEU A 1 103 ? -17.420 -5.614 -22.663 1.00 56.41 103 LEU A N 1
ATOM 781 C CA . LEU A 1 103 ? -18.316 -4.715 -21.922 1.00 56.41 103 LEU A CA 1
ATOM 782 C C . LEU A 1 103 ? -18.536 -3.392 -22.668 1.00 56.41 103 LEU A C 1
ATOM 784 O O . LEU A 1 103 ? -19.674 -2.950 -22.808 1.00 56.41 103 LEU A O 1
ATOM 788 N N . ASP A 1 104 ? -17.471 -2.818 -23.220 1.00 53.53 104 ASP A N 1
ATOM 789 C CA . ASP A 1 104 ? -17.497 -1.596 -24.021 1.00 53.53 104 ASP A CA 1
ATOM 790 C C . ASP A 1 104 ? -18.209 -1.834 -25.359 1.00 53.53 104 ASP A C 1
ATOM 792 O O . ASP A 1 104 ? -18.987 -0.989 -25.775 1.00 53.53 104 ASP A O 1
ATOM 796 N N . GLY A 1 105 ? -18.060 -3.004 -25.993 1.00 56.19 105 GLY A N 1
ATOM 797 C CA . GLY A 1 105 ? -18.838 -3.365 -27.184 1.00 56.19 105 GLY A CA 1
ATOM 798 C C . GLY A 1 105 ? -20.347 -3.444 -26.914 1.00 56.19 105 GLY A C 1
ATOM 799 O O . GLY A 1 105 ? -21.149 -3.029 -27.750 1.00 56.19 105 GLY A O 1
ATOM 800 N N . LYS A 1 106 ? -20.749 -3.901 -25.720 1.00 56.34 106 LYS A N 1
ATOM 801 C CA . LYS A 1 106 ? -22.157 -3.893 -25.286 1.00 56.34 106 LYS A CA 1
ATOM 802 C C . LYS A 1 106 ? -22.647 -2.483 -24.938 1.00 56.34 106 LYS A C 1
ATOM 804 O O . LYS A 1 106 ? -23.768 -2.134 -25.298 1.00 56.34 106 LYS A O 1
ATOM 809 N N . ALA A 1 107 ? -21.815 -1.661 -24.297 1.00 53.25 107 ALA A N 1
ATOM 810 C CA . ALA A 1 107 ? -22.137 -0.269 -23.980 1.00 53.25 107 ALA A CA 1
ATOM 811 C C . ALA A 1 107 ? -22.197 0.622 -25.236 1.00 53.25 107 ALA A C 1
ATOM 813 O O . ALA A 1 107 ? -23.089 1.458 -25.345 1.00 53.25 107 ALA A O 1
ATOM 814 N N . GLU A 1 108 ? -21.312 0.408 -26.213 1.00 56.56 108 GLU A N 1
ATOM 815 C CA . GLU A 1 108 ? -21.322 1.085 -27.514 1.00 56.56 108 GLU A CA 1
ATOM 816 C C . GLU A 1 108 ? -22.500 0.630 -28.381 1.00 56.56 108 GLU A C 1
ATOM 818 O O . GLU A 1 108 ? -23.076 1.455 -29.086 1.00 56.56 108 GLU A O 1
ATOM 823 N N . ALA A 1 109 ? -22.906 -0.644 -28.324 1.00 58.81 109 ALA A N 1
ATOM 824 C CA . ALA A 1 109 ? -24.130 -1.113 -28.980 1.00 58.81 109 ALA A CA 1
ATOM 825 C C . ALA A 1 109 ? -25.383 -0.461 -28.364 1.00 58.81 109 ALA A C 1
ATOM 827 O O . ALA A 1 109 ? -26.213 0.079 -29.097 1.00 58.81 109 ALA A O 1
ATOM 828 N N . ALA A 1 110 ? -25.461 -0.399 -27.031 1.00 57.53 110 ALA A N 1
ATOM 829 C CA . ALA A 1 110 ? -26.546 0.272 -26.314 1.00 57.53 110 ALA A CA 1
ATOM 830 C C . ALA A 1 110 ? -26.559 1.799 -26.548 1.00 57.53 110 ALA A C 1
ATOM 832 O O . ALA A 1 110 ? -27.620 2.396 -26.731 1.00 57.53 110 ALA A O 1
ATOM 833 N N . GLN A 1 111 ? -25.389 2.447 -26.622 1.00 56.69 111 GLN A N 1
ATOM 834 C CA . GLN A 1 111 ? -25.275 3.868 -26.976 1.00 56.69 111 GLN A CA 1
ATOM 835 C C . GLN A 1 111 ? -25.591 4.137 -28.448 1.00 56.69 111 GLN A C 1
ATOM 837 O O . GLN A 1 111 ? -26.153 5.185 -28.752 1.00 56.69 111 GLN A O 1
ATOM 842 N N . LYS A 1 112 ? -25.277 3.223 -29.374 1.00 59.97 112 LYS A N 1
ATOM 843 C CA . LYS A 1 112 ? -25.666 3.348 -30.790 1.00 59.97 112 LYS A CA 1
ATOM 844 C C . LYS A 1 112 ? -27.179 3.220 -30.970 1.00 59.97 112 LYS A C 1
ATOM 846 O O . LYS A 1 112 ? -27.739 3.963 -31.777 1.00 59.97 112 LYS A O 1
ATOM 851 N N . GLU A 1 113 ? -27.851 2.368 -30.196 1.00 59.91 113 GLU A N 1
ATOM 852 C CA . GLU A 1 113 ? -29.320 2.330 -30.145 1.00 59.91 113 GLU A CA 1
ATOM 853 C C . GLU A 1 113 ? -29.918 3.593 -29.507 1.00 59.91 113 GLU A C 1
ATOM 855 O O . GLU A 1 113 ? -30.882 4.150 -30.039 1.00 59.91 113 GLU A O 1
ATOM 860 N N . ALA A 1 114 ? -29.317 4.109 -28.430 1.00 54.94 114 ALA A N 1
ATOM 861 C CA . ALA A 1 114 ? -29.762 5.346 -27.783 1.00 54.94 114 ALA A CA 1
ATOM 862 C C . ALA A 1 114 ? -29.531 6.599 -28.657 1.00 54.94 114 ALA A C 1
ATOM 864 O O . ALA A 1 114 ? -30.397 7.472 -28.734 1.00 54.94 114 ALA A O 1
ATOM 865 N N . ASN A 1 115 ? -28.410 6.669 -29.381 1.00 54.22 115 ASN A N 1
ATOM 866 C CA . ASN A 1 115 ? -28.066 7.778 -30.279 1.00 54.22 115 ASN A CA 1
ATOM 867 C C . ASN A 1 115 ? -28.816 7.719 -31.617 1.00 54.22 115 ASN A C 1
ATOM 869 O O . ASN A 1 115 ? -29.057 8.767 -32.216 1.00 54.22 115 ASN A O 1
ATOM 873 N N . LYS A 1 116 ? -29.274 6.539 -32.068 1.00 57.78 116 LYS A N 1
ATOM 874 C CA . LYS A 1 116 ? -30.225 6.437 -33.193 1.00 57.78 116 LYS A CA 1
ATOM 875 C C . LYS A 1 116 ? -31.559 7.132 -32.889 1.00 57.78 116 LYS A C 1
ATOM 877 O O . LYS A 1 116 ? -32.211 7.592 -33.819 1.00 57.78 116 LYS A O 1
ATOM 882 N N . LYS A 1 117 ? -31.929 7.264 -31.608 1.00 53.00 117 LYS A N 1
ATOM 883 C CA . LYS A 1 117 ? -33.136 7.981 -31.157 1.00 53.00 117 LYS A CA 1
ATOM 884 C C . LYS A 1 117 ? -32.918 9.475 -30.867 1.00 53.00 117 LYS A C 1
ATOM 886 O O . LYS A 1 117 ? -33.894 10.185 -30.661 1.00 53.00 117 LYS A O 1
ATOM 891 N N . LYS A 1 118 ? -31.676 9.979 -30.877 1.00 51.06 118 LYS A N 1
ATOM 892 C CA . LYS A 1 118 ? -31.339 11.384 -30.564 1.00 51.06 118 LYS A CA 1
ATOM 893 C C . LYS A 1 118 ? -30.444 12.030 -31.626 1.00 51.06 118 LYS A C 1
ATOM 895 O O . LYS A 1 118 ? -29.427 12.639 -31.313 1.00 51.06 118 LYS A O 1
ATOM 900 N N . LYS A 1 119 ? -30.819 11.931 -32.901 1.00 47.06 119 LYS A N 1
ATOM 901 C CA . LYS A 1 119 ? -30.235 12.789 -33.942 1.00 47.06 119 LYS A CA 1
ATOM 902 C C . LYS A 1 119 ? -31.092 14.036 -34.143 1.00 47.06 119 LYS A C 1
ATOM 904 O O . LYS A 1 119 ? -31.970 14.051 -34.998 1.00 47.06 119 LYS A O 1
ATOM 909 N N . ARG A 1 120 ? -30.774 15.089 -33.392 1.00 47.94 120 ARG A N 1
ATOM 910 C CA . ARG A 1 120 ? -30.657 16.455 -33.916 1.00 47.94 120 ARG A CA 1
ATOM 911 C C . ARG A 1 120 ? -29.944 17.325 -32.880 1.00 47.94 120 ARG A C 1
ATOM 913 O O . ARG A 1 120 ? -30.377 17.404 -31.739 1.00 47.94 120 ARG A O 1
ATOM 920 N N . ASN A 1 121 ? -28.892 17.965 -33.374 1.00 43.31 121 ASN A N 1
ATOM 921 C CA . ASN A 1 121 ? -28.099 19.045 -32.797 1.00 43.31 121 ASN A CA 1
ATOM 922 C C . ASN A 1 121 ? -26.824 18.651 -32.032 1.00 43.31 121 ASN A C 1
ATOM 924 O O . ASN A 1 121 ? -26.801 17.781 -31.168 1.00 43.31 121 ASN A O 1
ATOM 928 N N . ASP A 1 122 ? -25.787 19.379 -32.441 1.00 39.41 122 ASP A N 1
ATOM 929 C CA . ASP A 1 122 ? -24.476 19.616 -31.849 1.00 39.41 122 ASP A CA 1
ATOM 930 C C . ASP A 1 122 ? -23.324 18.660 -32.186 1.00 39.41 122 ASP A C 1
ATOM 932 O O . ASP A 1 122 ? -23.070 17.611 -31.592 1.00 39.41 122 ASP A O 1
ATOM 936 N N . ALA A 1 123 ? -22.566 19.132 -33.179 1.00 45.03 123 ALA A N 1
ATOM 937 C CA . ALA A 1 123 ? -21.207 18.746 -33.489 1.00 45.03 123 ALA A CA 1
ATOM 938 C C . ALA A 1 123 ? -20.261 19.247 -32.387 1.00 45.03 123 ALA A C 1
ATOM 940 O O . ALA A 1 123 ? -19.722 20.346 -32.459 1.00 45.03 123 ALA A O 1
ATOM 941 N N . ASN A 1 124 ? -20.048 18.420 -31.368 1.00 41.78 124 ASN A N 1
ATOM 942 C CA . ASN A 1 124 ? -18.777 18.370 -30.650 1.00 41.78 124 ASN A CA 1
ATOM 943 C C . ASN A 1 124 ? -18.678 17.030 -29.916 1.00 41.78 124 ASN A C 1
ATOM 945 O O . ASN A 1 124 ? -18.941 16.909 -28.722 1.00 41.78 124 ASN A O 1
ATOM 949 N N . ALA A 1 125 ? -18.345 15.980 -30.667 1.00 37.81 125 ALA A N 1
ATOM 950 C CA . ALA A 1 125 ? -18.022 14.694 -30.069 1.00 37.81 125 ALA A CA 1
ATOM 951 C C . ALA A 1 125 ? -16.649 14.806 -29.379 1.00 37.81 125 ALA A C 1
ATOM 953 O O . ALA A 1 125 ? -15.673 15.171 -30.042 1.00 37.81 125 ALA A O 1
ATOM 954 N N . PRO A 1 126 ? -16.523 14.477 -28.080 1.00 36.66 126 PRO A N 1
ATOM 955 C CA . PRO A 1 126 ? -15.220 14.388 -27.446 1.00 36.66 126 PRO A CA 1
ATOM 956 C C . PRO A 1 126 ? -14.419 13.279 -28.127 1.00 36.66 126 PRO A C 1
ATOM 958 O O . PRO A 1 126 ? -14.899 12.154 -28.281 1.00 36.66 126 PRO A O 1
ATOM 961 N N . ILE A 1 127 ? -13.185 13.592 -28.515 1.00 37.44 127 ILE A N 1
ATOM 962 C CA . ILE A 1 127 ? -12.207 12.611 -28.988 1.00 37.44 127 ILE A CA 1
ATOM 963 C C . ILE A 1 127 ? -12.102 11.515 -27.912 1.00 37.44 127 ILE A C 1
ATOM 965 O O . ILE A 1 127 ? -11.756 11.844 -26.771 1.00 37.44 127 ILE A O 1
ATOM 969 N N . PRO A 1 128 ? -12.378 10.229 -28.209 1.00 37.19 128 PRO A N 1
ATOM 970 C CA . PRO A 1 128 ? -12.184 9.172 -27.231 1.00 37.19 128 PRO A CA 1
ATOM 971 C C . PRO A 1 128 ? -10.699 9.141 -26.879 1.00 37.19 128 PRO A C 1
ATOM 973 O O . PRO A 1 128 ? -9.840 8.878 -27.725 1.00 37.19 128 PRO A O 1
ATOM 976 N N . ALA A 1 129 ? -10.397 9.483 -25.626 1.00 38.09 129 ALA A N 1
ATOM 977 C CA . ALA A 1 129 ? -9.045 9.507 -25.100 1.00 38.09 129 ALA A CA 1
ATOM 978 C C . ALA A 1 129 ? -8.337 8.202 -25.482 1.00 38.09 129 ALA A C 1
ATOM 980 O O . ALA A 1 129 ? -8.837 7.121 -25.167 1.00 38.09 129 ALA A O 1
ATOM 981 N N . LYS A 1 130 ? -7.185 8.304 -26.163 1.00 35.38 130 LYS A N 1
ATOM 982 C CA . LYS A 1 130 ? -6.295 7.175 -26.475 1.00 35.38 130 LYS A CA 1
ATOM 983 C C . LYS A 1 130 ? -6.180 6.284 -25.229 1.00 35.38 130 LYS A C 1
ATOM 985 O O . LYS A 1 130 ? -5.525 6.659 -24.253 1.00 35.38 130 LYS A O 1
ATOM 990 N N . ARG A 1 131 ? -6.881 5.140 -25.240 1.00 37.59 131 ARG A N 1
ATOM 991 C CA . ARG A 1 131 ? -7.036 4.217 -24.105 1.00 37.59 131 ARG A CA 1
ATOM 992 C C . ARG A 1 131 ? -5.676 3.571 -23.816 1.00 37.59 131 ARG A C 1
ATOM 994 O O . ARG A 1 131 ? -5.304 2.570 -24.416 1.00 37.59 131 ARG A O 1
ATOM 1001 N N . LYS A 1 132 ? -4.899 4.197 -22.926 1.00 38.78 132 LYS A N 1
ATOM 1002 C CA . LYS A 1 132 ? -3.620 3.676 -22.418 1.00 38.78 132 LYS A CA 1
ATOM 1003 C C . LYS A 1 132 ? -3.842 2.289 -21.804 1.00 38.78 132 LYS A C 1
ATOM 1005 O O . LYS A 1 132 ? -4.802 2.117 -21.056 1.00 38.78 132 LYS A O 1
ATOM 1010 N N . LEU A 1 133 ? -2.932 1.344 -22.075 1.00 35.91 133 LEU A N 1
ATOM 1011 C CA . LEU A 1 133 ? -2.808 0.065 -21.360 1.00 35.91 133 LEU A CA 1
ATOM 1012 C C . LEU A 1 133 ? -3.019 0.293 -19.852 1.00 35.91 133 LEU A C 1
ATOM 1014 O O . LEU A 1 133 ? -2.175 0.914 -19.199 1.00 35.91 133 LEU A O 1
ATOM 1018 N N . ARG A 1 134 ? -4.142 -0.179 -19.298 1.00 50.62 134 ARG A N 1
ATOM 1019 C CA . ARG A 1 134 ? -4.423 -0.048 -17.866 1.00 50.62 134 ARG A CA 1
ATOM 1020 C C . ARG A 1 134 ? -3.695 -1.164 -17.129 1.00 50.62 134 ARG A C 1
ATOM 1022 O O . ARG A 1 134 ? -4.056 -2.330 -17.212 1.00 50.62 134 ARG A O 1
ATOM 1029 N N . LYS A 1 135 ? -2.606 -0.791 -16.460 1.00 62.00 135 LYS A N 1
ATOM 1030 C CA . LYS A 1 135 ? -1.884 -1.659 -15.527 1.00 62.00 135 LYS A CA 1
ATOM 1031 C C . LYS A 1 135 ? -2.717 -1.798 -14.256 1.00 62.00 135 LYS A C 1
ATOM 1033 O O . LYS A 1 135 ? -3.346 -0.831 -13.836 1.00 62.00 135 LYS A O 1
ATOM 1038 N N . VAL A 1 136 ? -2.688 -2.981 -13.651 1.00 73.25 136 VAL A N 1
ATOM 1039 C CA . VAL A 1 136 ? -3.296 -3.211 -12.336 1.00 73.25 136 VAL A CA 1
ATOM 1040 C C . VAL A 1 136 ? -2.673 -2.267 -11.320 1.00 73.25 136 VAL A C 1
ATOM 1042 O O . VAL A 1 136 ? -1.446 -2.157 -11.245 1.00 73.25 136 VAL A O 1
ATOM 1045 N N . GLY A 1 137 ? -3.531 -1.569 -10.584 1.00 84.62 137 GLY A N 1
ATOM 1046 C CA . GLY A 1 137 ? -3.131 -0.643 -9.535 1.00 84.62 137 GLY A CA 1
ATOM 1047 C C . GLY A 1 137 ? -2.570 -1.362 -8.311 1.00 84.62 137 GLY A C 1
ATOM 1048 O O . GLY A 1 137 ? -2.597 -2.589 -8.206 1.00 84.62 137 GLY A O 1
ATOM 1049 N N . ILE A 1 138 ? -2.078 -0.586 -7.352 1.00 90.88 138 ILE A N 1
ATOM 1050 C CA . ILE A 1 138 ? -1.680 -1.129 -6.051 1.00 90.88 138 ILE A CA 1
ATOM 1051 C C . ILE A 1 138 ? -2.907 -1.039 -5.143 1.00 90.88 138 ILE A C 1
ATOM 1053 O O . ILE A 1 138 ? -3.341 0.082 -4.871 1.00 90.88 138 ILE A O 1
ATOM 1057 N N . PRO A 1 139 ? -3.499 -2.170 -4.716 1.00 94.06 139 PRO A N 1
ATOM 1058 C CA . PRO A 1 139 ? -4.691 -2.141 -3.885 1.00 94.06 139 PRO A CA 1
ATOM 1059 C C . PRO A 1 139 ? -4.365 -1.596 -2.497 1.00 94.06 139 PRO A C 1
ATOM 1061 O O . PRO A 1 139 ? -3.326 -1.914 -1.915 1.00 94.06 139 PRO A O 1
ATOM 1064 N N . VAL A 1 140 ? -5.282 -0.792 -1.974 1.00 95.12 140 VAL A N 1
ATOM 1065 C CA . VAL A 1 140 ? -5.283 -0.317 -0.593 1.00 95.12 140 VAL A CA 1
ATOM 1066 C C . VAL A 1 140 ? -6.695 -0.469 -0.052 1.00 95.12 140 VAL A C 1
ATOM 1068 O O . VAL A 1 140 ? -7.658 -0.103 -0.728 1.00 95.12 140 VAL A O 1
ATOM 1071 N N . PHE A 1 141 ? -6.810 -1.031 1.142 1.00 96.44 141 PHE A N 1
ATOM 1072 C CA . PHE A 1 141 ? -8.067 -1.385 1.778 1.00 96.44 141 PHE A CA 1
ATOM 1073 C C . PHE A 1 141 ? -8.443 -0.346 2.825 1.00 96.44 141 PHE A C 1
ATOM 1075 O O . PHE A 1 141 ? -7.616 0.072 3.639 1.00 96.44 141 PHE A O 1
ATOM 1082 N N . TYR A 1 142 ? -9.704 0.053 2.808 1.00 94.69 142 TYR A N 1
ATOM 1083 C CA . TYR A 1 142 ? -10.266 1.036 3.718 1.00 94.69 142 TYR A CA 1
ATOM 1084 C C . TYR A 1 142 ? -11.601 0.530 4.252 1.00 94.69 142 TYR A C 1
ATOM 1086 O O . TYR A 1 142 ? -12.355 -0.131 3.537 1.00 94.69 142 TYR A O 1
ATOM 1094 N N . THR A 1 143 ? -11.898 0.856 5.507 1.00 93.38 143 THR A N 1
ATOM 1095 C CA . THR A 1 143 ? -13.223 0.647 6.085 1.00 93.38 143 THR A CA 1
ATOM 1096 C C . THR A 1 143 ? -13.636 1.895 6.877 1.00 93.38 143 THR A C 1
ATOM 1098 O O . THR A 1 143 ? -12.833 2.384 7.676 1.00 93.38 143 THR A O 1
ATOM 1101 N N . PRO A 1 144 ? -14.851 2.443 6.668 1.00 87.56 144 PRO A N 1
ATOM 1102 C CA . PRO A 1 144 ? -15.263 3.712 7.279 1.00 87.56 144 PRO A CA 1
ATOM 1103 C C . PRO A 1 144 ? -15.280 3.718 8.810 1.00 87.56 144 PRO A C 1
ATOM 1105 O O . PRO A 1 144 ? -14.989 4.738 9.431 1.00 87.56 144 PRO A O 1
ATOM 1108 N N . MET A 1 145 ? -15.608 2.580 9.425 1.00 86.12 145 MET A N 1
ATOM 1109 C CA . MET A 1 145 ? -15.782 2.482 10.878 1.00 86.12 145 MET A CA 1
ATOM 1110 C C . MET A 1 145 ? -14.453 2.362 11.641 1.00 86.12 145 MET A C 1
ATOM 1112 O O . MET A 1 145 ? -14.424 2.524 12.859 1.00 86.12 145 MET A O 1
ATOM 1116 N N . LEU A 1 146 ? -13.337 2.117 10.949 1.00 87.62 146 LEU A N 1
ATOM 1117 C CA . LEU A 1 146 ? -12.022 2.020 11.574 1.00 87.62 146 LEU A CA 1
ATOM 1118 C C . LEU A 1 146 ? -11.337 3.388 11.520 1.00 87.62 146 LEU A C 1
ATOM 1120 O O . LEU A 1 146 ? -10.748 3.762 10.511 1.00 87.62 146 LEU A O 1
ATOM 1124 N N . GLN A 1 147 ? -11.397 4.140 12.617 1.00 83.88 147 GLN A N 1
ATOM 1125 C CA . GLN A 1 147 ? -10.704 5.422 12.765 1.00 83.88 147 GLN A CA 1
ATOM 1126 C C . GLN A 1 147 ? -9.601 5.292 13.812 1.00 83.88 147 GLN A C 1
ATOM 1128 O O . GLN A 1 147 ? -9.821 4.772 14.906 1.00 83.88 147 GLN A O 1
ATOM 1133 N N . ARG A 1 148 ? -8.398 5.785 13.504 1.00 78.75 148 ARG A N 1
ATOM 1134 C CA . ARG A 1 148 ? -7.283 5.778 14.458 1.00 78.75 148 ARG A CA 1
ATOM 1135 C C . ARG A 1 148 ? -7.122 7.159 15.073 1.00 78.75 148 ARG A C 1
ATOM 1137 O O . ARG A 1 148 ? -6.978 8.146 14.357 1.00 78.75 148 ARG A O 1
ATOM 1144 N N . ARG A 1 149 ? -7.068 7.239 16.403 1.00 76.19 149 ARG A N 1
ATOM 1145 C CA . ARG A 1 149 ? -6.688 8.483 17.083 1.00 76.19 149 ARG A CA 1
ATOM 1146 C C . ARG A 1 149 ? -5.211 8.776 16.815 1.00 76.19 149 ARG A C 1
ATOM 1148 O O . ARG A 1 149 ? -4.350 7.922 17.046 1.00 76.19 149 ARG A O 1
ATOM 1155 N N . LEU A 1 150 ? -4.917 9.970 16.307 1.00 71.19 150 LEU A N 1
ATOM 1156 C CA . LEU A 1 150 ? -3.542 10.377 16.023 1.00 71.19 150 LEU A CA 1
ATOM 1157 C C . LEU A 1 150 ? -2.772 10.647 17.330 1.00 71.19 150 LEU A C 1
ATOM 1159 O O . LEU A 1 150 ? -3.373 11.113 18.298 1.00 71.19 150 LEU A O 1
ATOM 1163 N N . PRO A 1 151 ? -1.452 10.394 17.392 1.00 74.25 151 PRO A N 1
ATOM 1164 C CA . PRO A 1 151 ? -0.613 10.871 18.493 1.00 74.25 151 PRO A CA 1
ATOM 1165 C C . PRO A 1 151 ? -0.640 12.401 18.587 1.00 74.25 151 PRO A C 1
ATOM 1167 O O . PRO A 1 151 ? -0.699 13.066 17.554 1.00 74.25 151 PRO A O 1
ATOM 1170 N N . VAL A 1 152 ? -0.521 12.964 19.794 1.00 73.44 152 VAL A N 1
ATOM 1171 C CA . VAL A 1 152 ? -0.646 14.418 20.048 1.00 73.44 152 VAL A CA 1
ATOM 1172 C C . VAL A 1 152 ? 0.255 15.255 19.133 1.00 73.44 152 VAL A C 1
ATOM 1174 O O . VAL A 1 152 ? -0.205 16.224 18.541 1.00 73.44 152 VAL A O 1
ATOM 1177 N N . PHE A 1 153 ? 1.508 14.840 18.918 1.00 73.06 153 PHE A N 1
ATOM 1178 C CA . PHE A 1 153 ? 2.420 15.566 18.027 1.00 73.06 153 PHE A CA 1
ATOM 1179 C C . PHE A 1 153 ? 1.928 15.615 16.569 1.00 73.06 153 PHE A C 1
ATOM 1181 O O . PHE A 1 153 ? 2.101 16.631 15.903 1.00 73.06 153 PHE A O 1
ATOM 1188 N N . LYS A 1 154 ? 1.272 14.551 16.077 1.00 67.12 154 LYS A N 1
ATOM 1189 C CA . LYS A 1 154 ? 0.677 14.528 14.731 1.00 67.12 154 LYS A CA 1
ATOM 1190 C C . LYS A 1 154 ? -0.611 15.336 14.659 1.00 67.12 154 LYS A C 1
ATOM 1192 O O . LYS A 1 154 ? -0.887 15.899 13.610 1.00 67.12 154 LYS A O 1
ATOM 1197 N N . GLN A 1 155 ? -1.371 15.418 15.751 1.00 71.06 155 GLN A N 1
ATOM 1198 C CA . GLN A 1 155 ? -2.566 16.265 15.807 1.00 71.06 155 GLN A CA 1
ATOM 1199 C C . GLN A 1 155 ? -2.201 17.746 15.643 1.00 71.06 155 GLN A C 1
ATOM 1201 O O . GLN A 1 155 ? -2.906 18.479 14.962 1.00 71.06 155 GLN A O 1
ATOM 1206 N N . ILE A 1 156 ? -1.065 18.172 16.208 1.00 66.75 156 ILE A N 1
ATOM 1207 C CA . ILE A 1 156 ? -0.586 19.558 16.098 1.00 66.75 156 ILE A CA 1
ATOM 1208 C C . ILE A 1 156 ? -0.181 19.894 14.657 1.00 66.75 156 ILE A C 1
ATOM 1210 O O . ILE A 1 156 ? -0.507 20.972 14.171 1.00 66.75 156 ILE A O 1
ATOM 1214 N N . THR A 1 157 ? 0.508 18.986 13.958 1.00 66.12 157 THR A N 1
ATOM 1215 C CA . THR A 1 157 ? 0.968 19.248 12.583 1.00 66.12 157 THR A CA 1
ATOM 1216 C C . THR A 1 157 ? -0.117 19.029 11.532 1.00 66.12 157 THR A C 1
ATOM 1218 O O . THR A 1 157 ? -0.111 19.705 10.510 1.00 66.12 157 THR A O 1
ATOM 1221 N N . SER A 1 158 ? -1.013 18.065 11.756 1.00 61.41 158 SER A N 1
ATOM 1222 C CA . SER A 1 158 ? -2.076 17.696 10.813 1.00 61.41 158 SER A CA 1
ATOM 1223 C C . SER A 1 158 ? -3.350 18.518 11.006 1.00 61.41 158 SER A C 1
ATOM 1225 O O . SER A 1 158 ? -4.187 18.551 10.115 1.00 61.41 158 SER A O 1
ATOM 1227 N N . GLY A 1 159 ? -3.545 19.133 12.176 1.00 63.66 159 GLY A N 1
ATOM 1228 C CA . GLY A 1 159 ? -4.794 19.812 12.536 1.00 63.66 159 GLY A CA 1
ATOM 1229 C C . GLY A 1 159 ? -5.961 18.866 12.851 1.00 63.66 159 GLY A C 1
ATOM 1230 O O . GLY A 1 159 ? -6.966 19.312 13.396 1.00 63.66 159 GLY A O 1
ATOM 1231 N N . SER A 1 160 ? -5.830 17.563 12.586 1.00 68.38 160 SER A N 1
ATOM 1232 C CA . SER A 1 160 ? -6.878 16.563 12.792 1.00 68.38 160 SER A CA 1
ATOM 1233 C C . SER A 1 160 ? -6.612 15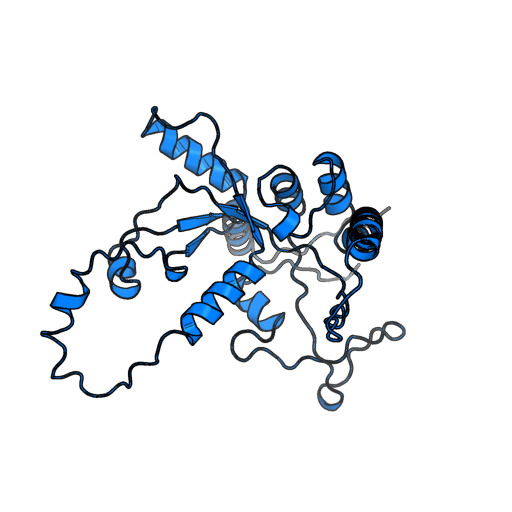.643 13.984 1.00 68.38 160 SER A C 1
ATOM 1235 O O . SER A 1 160 ? -5.484 15.254 14.299 1.00 68.38 160 SER A O 1
ATOM 1237 N N . LYS A 1 161 ? -7.691 15.269 14.683 1.00 70.25 161 LYS A N 1
ATOM 1238 C CA . LYS A 1 161 ? -7.646 14.355 15.843 1.00 70.25 161 LYS A CA 1
ATOM 1239 C C . LYS A 1 161 ? -7.687 12.879 15.432 1.00 70.25 161 LYS A C 1
ATOM 1241 O O . LYS A 1 161 ? -7.257 12.004 16.194 1.00 70.25 161 LYS A O 1
ATOM 1246 N N . LYS A 1 162 ? -8.214 12.601 14.240 1.00 79.81 162 LYS A N 1
ATOM 1247 C CA . LYS A 1 162 ? -8.521 11.265 13.732 1.00 79.81 162 LYS A CA 1
ATOM 1248 C C . LYS A 1 162 ? -7.838 11.063 12.385 1.00 79.81 162 LYS A C 1
A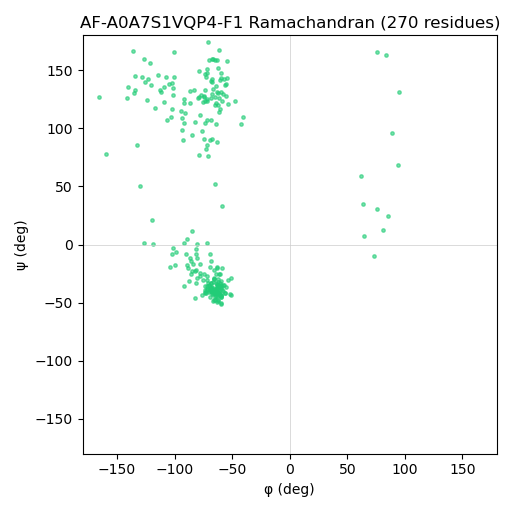TOM 1250 O O . LYS A 1 162 ? -7.815 11.968 11.568 1.00 79.81 162 LYS A O 1
ATOM 1255 N N . ALA A 1 163 ? -7.307 9.867 12.171 1.00 82.88 163 ALA A N 1
ATOM 1256 C CA . ALA A 1 163 ? -6.773 9.434 10.892 1.00 82.88 163 ALA A CA 1
ATOM 1257 C C . ALA A 1 163 ? -7.599 8.284 10.326 1.00 82.88 163 ALA A C 1
ATOM 1259 O O . ALA A 1 163 ? -8.064 7.411 11.070 1.00 82.88 163 ALA A O 1
ATOM 1260 N N . LYS A 1 164 ? -7.707 8.270 8.999 1.00 89.25 164 LYS A N 1
ATOM 1261 C CA . LYS A 1 164 ? -8.309 7.204 8.201 1.00 89.25 164 LYS A CA 1
ATOM 1262 C C . LYS A 1 164 ? -7.207 6.217 7.801 1.00 89.25 164 LYS A C 1
ATOM 1264 O O . LYS A 1 164 ? -6.370 6.547 6.955 1.00 89.25 164 LYS A O 1
ATOM 1269 N N . PRO A 1 165 ? -7.131 5.034 8.430 1.00 93.31 165 PRO A N 1
ATOM 1270 C CA . PRO A 1 165 ? -6.103 4.059 8.130 1.00 93.31 165 PRO A CA 1
ATOM 1271 C C . PRO A 1 165 ? -6.413 3.353 6.806 1.00 93.31 165 PRO A C 1
ATOM 1273 O O . PRO A 1 165 ? -7.462 2.738 6.627 1.00 93.31 165 PRO A O 1
ATOM 1276 N N . PHE A 1 166 ? -5.470 3.447 5.879 1.00 94.81 166 PHE A N 1
ATOM 1277 C CA . PHE A 1 166 ? -5.504 2.809 4.571 1.00 94.81 166 PHE A CA 1
ATOM 1278 C C . PHE A 1 166 ? -4.505 1.651 4.580 1.00 94.81 166 PHE A C 1
ATOM 1280 O O . PHE A 1 166 ? -3.291 1.865 4.587 1.00 94.81 166 PHE A O 1
ATOM 1287 N N . PHE A 1 167 ? -5.004 0.421 4.621 1.00 96.31 167 PHE A N 1
ATOM 1288 C CA . PHE A 1 167 ? -4.192 -0.779 4.794 1.00 96.31 167 PHE A CA 1
ATOM 1289 C C . PHE A 1 167 ? -3.677 -1.302 3.463 1.00 96.31 167 PHE A C 1
ATOM 1291 O O . PHE A 1 167 ? -4.435 -1.490 2.518 1.00 96.31 167 PHE A O 1
ATOM 1298 N N . MET A 1 168 ? -2.383 -1.601 3.391 1.00 95.12 168 MET A N 1
ATOM 1299 C CA . MET A 1 168 ? -1.802 -2.298 2.237 1.00 95.12 168 MET A CA 1
ATOM 1300 C C . MET A 1 168 ? -2.001 -3.822 2.299 1.00 95.12 168 MET A C 1
ATOM 1302 O O . MET A 1 168 ? -1.682 -4.509 1.334 1.00 95.12 168 MET A O 1
ATOM 1306 N N . SER A 1 169 ? -2.495 -4.337 3.429 1.00 96.19 169 SER A N 1
ATOM 1307 C CA . SER A 1 169 ? -2.793 -5.747 3.686 1.00 96.19 169 SER A CA 1
ATOM 1308 C C . SER A 1 169 ? -4.248 -5.883 4.113 1.00 96.19 169 SER A C 1
ATOM 1310 O O . SER A 1 169 ? -4.668 -5.245 5.082 1.00 96.19 169 SER A O 1
ATOM 1312 N N . TYR A 1 170 ? -5.014 -6.714 3.410 1.00 95.75 170 TYR A N 1
ATOM 1313 C CA . TYR A 1 170 ? -6.389 -7.022 3.809 1.00 95.75 170 TYR A CA 1
ATOM 1314 C C . TYR A 1 170 ? -6.436 -7.703 5.185 1.00 95.75 170 TYR A C 1
ATOM 1316 O O . TYR A 1 170 ? -7.329 -7.444 5.986 1.00 95.75 170 TYR A O 1
ATOM 1324 N N . GLU A 1 171 ? -5.452 -8.551 5.482 1.00 95.81 171 GLU A N 1
ATOM 1325 C CA . GLU A 1 171 ? -5.405 -9.322 6.728 1.00 95.81 171 GLU A CA 1
ATOM 1326 C C . GLU A 1 171 ? -5.160 -8.430 7.936 1.00 95.81 171 GLU A C 1
ATOM 1328 O O . GLU A 1 171 ? -5.838 -8.587 8.944 1.00 95.81 171 GLU A O 1
ATOM 1333 N N . ASP A 1 172 ? -4.285 -7.433 7.797 1.00 96.12 172 ASP A N 1
ATOM 1334 C CA . ASP A 1 172 ? -4.016 -6.471 8.870 1.00 96.12 172 ASP A CA 1
ATOM 1335 C C . ASP A 1 172 ? -5.254 -5.601 9.159 1.00 96.12 172 ASP A C 1
ATOM 1337 O O . ASP A 1 172 ? -5.491 -5.204 10.300 1.00 96.12 172 ASP A O 1
ATOM 1341 N N . LEU A 1 173 ? -6.065 -5.305 8.132 1.00 95.94 173 LEU A N 1
ATOM 1342 C CA . LEU A 1 173 ? -7.345 -4.614 8.314 1.00 95.94 173 LEU A CA 1
ATOM 1343 C C . LEU A 1 173 ? -8.311 -5.483 9.121 1.00 95.94 173 LEU A C 1
ATOM 1345 O O . LEU A 1 173 ? -8.931 -4.990 10.060 1.00 95.94 173 LEU A O 1
ATOM 1349 N N . VAL A 1 174 ? -8.442 -6.762 8.762 1.00 95.56 174 VAL A N 1
ATOM 1350 C CA . VAL A 1 174 ? -9.344 -7.702 9.444 1.00 95.56 174 VAL A CA 1
ATOM 1351 C C . VAL A 1 174 ? -8.885 -7.980 10.877 1.00 95.56 174 VAL A C 1
ATOM 1353 O O . VAL A 1 174 ? -9.720 -8.042 11.776 1.00 95.56 174 VAL A O 1
ATOM 1356 N N . GLU A 1 175 ? -7.582 -8.111 11.118 1.00 95.12 175 GLU A N 1
ATOM 1357 C CA . GLU A 1 175 ? -7.015 -8.262 12.462 1.00 95.12 175 GLU A CA 1
ATOM 1358 C C . GLU A 1 175 ? -7.368 -7.050 13.335 1.00 95.12 175 GLU A C 1
ATOM 1360 O O . GLU A 1 175 ? -7.998 -7.207 14.382 1.00 95.12 175 GLU A O 1
ATOM 1365 N N . ASN A 1 176 ? -7.106 -5.835 12.839 1.00 94.00 176 ASN A N 1
ATOM 1366 C CA . ASN A 1 176 ? -7.465 -4.607 13.549 1.00 94.00 176 ASN A CA 1
ATOM 1367 C C . ASN A 1 176 ? -8.980 -4.447 13.743 1.00 94.00 176 ASN A C 1
ATOM 1369 O O . ASN A 1 176 ? -9.413 -3.917 14.766 1.00 94.00 176 ASN A O 1
ATOM 1373 N N . TRP A 1 177 ? -9.790 -4.892 12.779 1.00 94.44 177 TRP A N 1
ATOM 1374 C CA . TRP A 1 177 ? -11.246 -4.911 12.907 1.00 94.44 177 TRP A CA 1
ATOM 1375 C C . TRP A 1 177 ? -11.695 -5.813 14.054 1.00 94.44 177 TRP A C 1
ATOM 1377 O O . TRP A 1 177 ? -12.504 -5.410 14.889 1.00 94.44 177 TRP A O 1
ATOM 1387 N N . ASN A 1 178 ? -11.143 -7.024 14.116 1.00 94.56 178 ASN A N 1
ATOM 1388 C CA . ASN A 1 178 ? -11.467 -7.994 15.153 1.00 94.56 178 ASN A CA 1
ATOM 1389 C C . ASN A 1 178 ? -11.034 -7.502 16.535 1.00 94.56 178 ASN A C 1
ATOM 1391 O O . ASN A 1 178 ? -11.776 -7.678 17.500 1.00 94.56 178 ASN A O 1
ATOM 1395 N N . ASP A 1 179 ? -9.876 -6.853 16.640 1.00 93.44 179 ASP A N 1
ATOM 1396 C CA . ASP A 1 179 ? -9.420 -6.260 17.897 1.00 93.44 179 ASP A CA 1
ATOM 1397 C C . ASP A 1 179 ? -10.312 -5.101 18.347 1.00 93.44 179 ASP A C 1
ATOM 1399 O O . ASP A 1 179 ? -10.691 -5.035 19.518 1.00 93.44 179 ASP A O 1
ATOM 1403 N N . LEU A 1 180 ? -10.734 -4.239 17.418 1.00 91.00 180 LEU A N 1
ATOM 1404 C CA . LEU A 1 180 ? -11.699 -3.185 17.721 1.00 91.00 180 LEU A CA 1
ATOM 1405 C C . LEU A 1 180 ? -13.053 -3.779 18.144 1.00 91.00 180 LEU A C 1
ATOM 1407 O O . LEU A 1 180 ? -13.686 -3.271 19.066 1.00 91.00 180 LEU A O 1
ATOM 1411 N N . ARG A 1 181 ? -13.480 -4.887 17.529 1.00 93.50 181 ARG A N 1
ATOM 1412 C CA . ARG A 1 181 ? -14.737 -5.577 17.859 1.00 93.50 181 ARG A CA 1
ATOM 1413 C C . ARG A 1 181 ? -14.710 -6.232 19.237 1.00 93.50 181 ARG A C 1
ATOM 1415 O O . ARG A 1 181 ? -15.734 -6.243 19.911 1.00 93.50 181 ARG A O 1
ATOM 1422 N N . LYS A 1 182 ? -13.553 -6.726 19.691 1.00 93.19 182 LYS A N 1
ATOM 1423 C CA . LYS A 1 182 ? -13.389 -7.196 21.079 1.00 93.19 182 LYS A CA 1
ATOM 1424 C C . LYS A 1 182 ? -13.658 -6.072 22.085 1.00 93.19 182 LYS A C 1
ATOM 1426 O O . LYS A 1 182 ? -14.221 -6.337 23.140 1.00 93.19 182 LYS A O 1
ATOM 1431 N N . ALA A 1 183 ? -13.273 -4.837 21.753 1.00 91.69 183 ALA A N 1
ATOM 1432 C CA . ALA A 1 183 ? -13.545 -3.660 22.579 1.00 91.69 183 ALA A CA 1
ATOM 1433 C C . ALA A 1 183 ? -14.976 -3.114 22.403 1.00 91.69 183 ALA A C 1
ATOM 1435 O O . ALA A 1 183 ? -15.531 -2.544 23.340 1.00 91.69 183 ALA A O 1
ATOM 1436 N N . HIS A 1 184 ? -15.579 -3.303 21.225 1.00 90.12 184 HIS A N 1
ATOM 1437 C CA . HIS A 1 184 ? -16.910 -2.806 20.870 1.00 90.12 184 HIS A CA 1
ATOM 1438 C C . HIS A 1 184 ? -17.765 -3.910 20.215 1.00 90.12 184 HIS A C 1
ATOM 1440 O O . HIS A 1 184 ? -17.815 -4.002 18.982 1.00 90.12 184 HIS A O 1
ATOM 1446 N N . PRO A 1 185 ? -18.462 -4.743 21.016 1.00 91.69 185 PRO A N 1
ATOM 1447 C CA . PRO A 1 185 ? -19.247 -5.877 20.513 1.00 91.69 185 PRO A CA 1
ATOM 1448 C C . PRO A 1 185 ? -20.423 -5.498 19.601 1.00 91.69 185 PRO A C 1
ATOM 1450 O O . PRO A 1 185 ? -20.893 -6.339 18.841 1.00 91.69 185 PRO A O 1
ATOM 1453 N N . GLU A 1 186 ? -20.877 -4.243 19.658 1.00 91.31 186 GLU A N 1
ATOM 1454 C CA . GLU A 1 186 ? -21.968 -3.686 18.841 1.00 91.31 186 GLU A CA 1
ATOM 1455 C C . GLU A 1 186 ? -21.613 -3.567 17.349 1.00 91.31 186 GLU A C 1
ATOM 1457 O O . GLU A 1 186 ? -22.486 -3.371 16.504 1.00 91.31 186 GLU A O 1
ATOM 1462 N N . MET A 1 187 ? -20.328 -3.679 17.002 1.00 89.44 187 MET A N 1
ATOM 1463 C CA . MET A 1 187 ? -19.879 -3.593 15.618 1.00 89.44 187 MET A CA 1
ATOM 1464 C C . MET A 1 187 ? -20.264 -4.827 14.789 1.00 89.44 187 MET A C 1
ATOM 1466 O O . MET A 1 187 ? -20.308 -5.949 15.310 1.00 89.44 187 MET A O 1
ATOM 1470 N N . PRO A 1 188 ? -20.467 -4.659 13.467 1.00 92.31 188 PRO A N 1
ATOM 1471 C CA . PRO A 1 188 ? -20.848 -5.763 12.603 1.00 92.31 188 PRO A CA 1
ATOM 1472 C C . PRO A 1 188 ? -19.772 -6.853 12.552 1.00 92.31 188 PRO A C 1
ATOM 1474 O O . PRO A 1 188 ? -18.571 -6.607 12.695 1.00 92.31 188 PRO A O 1
ATOM 1477 N N . GLU A 1 189 ? -20.219 -8.088 12.311 1.00 90.38 189 GLU A N 1
ATOM 1478 C CA . GLU A 1 189 ? -19.347 -9.264 12.323 1.00 90.38 189 GLU A CA 1
ATOM 1479 C C . GLU A 1 189 ? -18.215 -9.167 11.296 1.00 90.38 189 GLU A C 1
ATOM 1481 O O . GLU A 1 189 ? -17.087 -9.578 11.570 1.00 90.38 189 GLU A O 1
ATOM 1486 N N . LYS A 1 190 ? -18.513 -8.593 10.127 1.00 90.44 190 LYS A N 1
ATOM 1487 C CA . LYS A 1 190 ? -17.573 -8.429 9.018 1.00 90.44 190 LYS A CA 1
ATOM 1488 C C . LYS A 1 190 ? -17.421 -6.947 8.672 1.00 90.44 190 LYS A C 1
ATOM 1490 O O . LYS A 1 190 ? -18.439 -6.258 8.589 1.00 90.44 190 LYS A O 1
ATOM 1495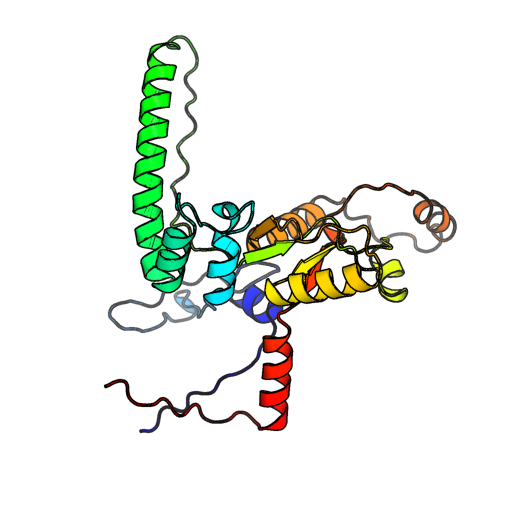 N N . PRO A 1 191 ? -16.190 -6.468 8.419 1.00 93.06 191 PRO A N 1
ATOM 1496 C CA . PRO A 1 191 ? -15.976 -5.099 7.977 1.00 93.06 191 PRO A CA 1
ATOM 1497 C C . PRO A 1 191 ? -16.535 -4.899 6.570 1.00 93.06 191 PRO A C 1
ATOM 1499 O O . PRO A 1 191 ? -16.343 -5.734 5.680 1.00 93.06 191 PRO A O 1
ATOM 1502 N N . GLU A 1 192 ? -17.159 -3.749 6.337 1.00 93.31 192 GLU A N 1
ATOM 1503 C CA . GLU A 1 192 ? -17.393 -3.277 4.979 1.00 93.31 192 GLU A CA 1
ATOM 1504 C C . GLU A 1 192 ? -16.087 -2.693 4.434 1.00 93.31 192 GLU A C 1
ATOM 1506 O O . GLU A 1 192 ? -15.596 -1.674 4.925 1.00 93.31 192 GLU A O 1
ATOM 1511 N N . VAL A 1 193 ? -15.497 -3.380 3.451 1.00 95.00 193 VAL A N 1
ATOM 1512 C CA . VAL A 1 193 ? -14.185 -3.027 2.899 1.00 95.00 193 VAL A CA 1
ATOM 1513 C C . VAL A 1 193 ? -14.323 -2.464 1.492 1.00 95.00 193 VAL A C 1
ATOM 1515 O O . VAL A 1 193 ? -14.803 -3.135 0.568 1.00 95.00 193 VAL A O 1
ATOM 1518 N N . GLU A 1 194 ? -13.820 -1.247 1.329 1.00 93.38 194 GLU A N 1
ATOM 1519 C CA . GLU A 1 194 ? -13.610 -0.603 0.043 1.00 93.38 194 GLU A CA 1
ATOM 1520 C C . GLU A 1 194 ? -12.149 -0.698 -0.386 1.00 93.38 194 GLU A C 1
ATOM 1522 O O . GLU A 1 194 ? -11.224 -0.595 0.425 1.00 93.38 194 GLU A O 1
ATOM 1527 N N . VAL A 1 195 ? -11.942 -0.857 -1.690 1.00 93.50 195 VAL A N 1
ATOM 1528 C CA . VAL A 1 195 ? -10.615 -0.881 -2.298 1.00 93.50 195 VAL A CA 1
ATOM 1529 C C . VAL A 1 195 ? -10.389 0.380 -3.103 1.00 93.50 195 VAL A C 1
ATOM 1531 O O . VAL A 1 195 ? -11.224 0.802 -3.908 1.00 93.50 195 VAL A O 1
ATOM 1534 N N . PHE A 1 196 ? -9.202 0.937 -2.931 1.00 91.38 196 PHE A N 1
ATOM 1535 C CA . PHE A 1 196 ? -8.694 2.052 -3.705 1.00 91.38 196 PHE A CA 1
ATOM 1536 C C . PHE A 1 196 ? -7.389 1.666 -4.393 1.00 91.38 196 PHE A C 1
ATOM 1538 O O . PHE A 1 196 ? -6.667 0.769 -3.958 1.00 91.38 196 PHE A O 1
ATOM 1545 N N . ASN A 1 197 ? -7.079 2.361 -5.482 1.00 91.25 197 ASN A N 1
ATOM 1546 C CA . ASN A 1 197 ? -5.760 2.305 -6.091 1.00 91.25 197 ASN A CA 1
ATOM 1547 C C . ASN A 1 197 ? -4.860 3.344 -5.418 1.00 91.25 197 ASN A C 1
ATOM 1549 O O . ASN A 1 197 ? -5.163 4.536 -5.445 1.00 91.25 197 ASN A O 1
ATOM 1553 N N . LEU A 1 198 ? -3.741 2.894 -4.848 1.00 91.06 198 LEU A N 1
ATOM 1554 C CA . LEU A 1 198 ? -2.783 3.735 -4.128 1.00 91.06 198 LEU A CA 1
ATOM 1555 C C . LEU A 1 198 ? -2.354 4.954 -4.942 1.00 91.06 198 LEU A C 1
ATOM 1557 O O . LEU A 1 198 ? -2.276 6.053 -4.407 1.00 91.06 198 LEU A O 1
ATOM 1561 N N . ILE A 1 199 ? -2.078 4.761 -6.234 1.00 87.00 199 ILE A N 1
ATOM 1562 C CA . ILE A 1 199 ? -1.610 5.850 -7.093 1.00 87.00 199 ILE A CA 1
ATOM 1563 C C . ILE A 1 199 ? -2.694 6.916 -7.236 1.00 87.00 199 ILE A C 1
ATOM 1565 O O . ILE A 1 199 ? -2.387 8.096 -7.117 1.00 87.00 199 ILE A O 1
ATOM 1569 N N . ASP A 1 200 ? -3.956 6.519 -7.398 1.00 86.25 200 ASP A N 1
ATOM 1570 C CA . ASP A 1 200 ? -5.066 7.465 -7.523 1.00 86.25 200 ASP A CA 1
ATOM 1571 C C . ASP A 1 200 ? -5.275 8.248 -6.220 1.00 86.25 200 ASP A C 1
ATOM 1573 O O . ASP A 1 200 ? -5.441 9.469 -6.264 1.00 86.25 200 ASP A O 1
ATOM 1577 N N . VAL A 1 201 ? -5.169 7.581 -5.063 1.00 88.50 201 VAL A N 1
ATOM 1578 C CA . VAL A 1 201 ? -5.219 8.240 -3.744 1.00 88.50 201 VAL A CA 1
ATOM 1579 C C . VAL A 1 201 ? -4.092 9.264 -3.614 1.00 88.50 201 VAL A C 1
ATOM 1581 O O . VAL A 1 201 ? -4.356 10.425 -3.318 1.00 88.50 201 VAL A O 1
ATOM 1584 N N . LEU A 1 202 ? -2.849 8.875 -3.917 1.00 86.88 202 LEU A N 1
ATOM 1585 C CA . LEU A 1 202 ? -1.694 9.774 -3.847 1.00 86.88 202 LEU A CA 1
ATOM 1586 C C . LEU A 1 202 ? -1.827 10.965 -4.804 1.00 86.88 202 LEU A C 1
ATOM 1588 O O . LEU A 1 202 ? -1.552 12.094 -4.410 1.00 86.88 202 LEU A O 1
ATOM 1592 N N . THR A 1 203 ? -2.301 10.740 -6.034 1.00 83.50 203 THR A N 1
ATOM 1593 C CA . THR A 1 203 ? -2.541 11.837 -6.988 1.00 83.50 203 THR A CA 1
ATOM 1594 C C . THR A 1 203 ? -3.625 12.795 -6.500 1.00 83.50 203 THR A C 1
ATOM 1596 O O . THR A 1 203 ? -3.562 13.988 -6.785 1.00 83.50 203 THR A O 1
ATOM 1599 N N . SER A 1 204 ? -4.624 12.285 -5.777 1.00 83.31 204 SER A N 1
ATOM 1600 C CA . SER A 1 204 ? -5.718 13.092 -5.235 1.00 83.31 204 SER A CA 1
ATOM 1601 C C . SER A 1 204 ? -5.238 13.921 -4.046 1.00 83.31 204 SER A C 1
ATOM 1603 O O . SER A 1 204 ? -5.535 15.111 -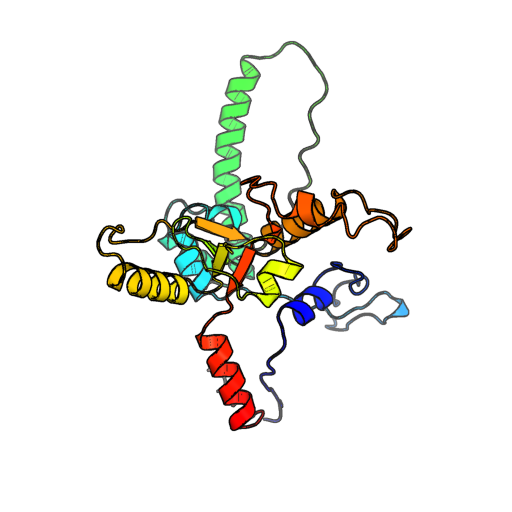3.987 1.00 83.31 204 SER A O 1
ATOM 1605 N N . MET A 1 205 ? -4.414 13.334 -3.169 1.00 83.94 205 MET A N 1
ATOM 1606 C CA . MET A 1 205 ? -3.750 14.055 -2.077 1.00 83.94 205 MET A CA 1
ATOM 1607 C C . MET A 1 205 ? -2.852 15.186 -2.603 1.00 83.94 205 MET A C 1
ATOM 1609 O O . MET A 1 205 ? -2.907 16.298 -2.087 1.00 83.94 205 MET A O 1
ATOM 1613 N N . ASP A 1 206 ? -2.058 14.925 -3.645 1.00 81.12 206 ASP A N 1
ATOM 1614 C CA . ASP A 1 206 ? -1.174 15.925 -4.264 1.00 81.12 206 ASP A CA 1
ATOM 1615 C C . ASP A 1 206 ? -1.972 17.064 -4.925 1.00 81.12 206 ASP A C 1
ATOM 1617 O O . ASP A 1 206 ? -1.669 18.244 -4.751 1.00 81.12 206 ASP A O 1
ATOM 1621 N N . LYS A 1 207 ? -3.066 16.741 -5.627 1.00 80.38 207 LYS A N 1
ATOM 1622 C CA . LYS A 1 207 ? -3.979 17.757 -6.179 1.00 80.38 207 LYS A CA 1
ATOM 1623 C C . LYS A 1 207 ? -4.587 18.638 -5.091 1.00 80.38 207 LYS A C 1
ATOM 1625 O O . LYS A 1 207 ? -4.593 19.855 -5.255 1.00 80.38 207 LYS A O 1
ATOM 1630 N N . GLU A 1 208 ? -5.055 18.047 -3.991 1.00 80.19 208 GLU A N 1
ATOM 1631 C CA . GLU A 1 208 ? -5.636 18.799 -2.873 1.00 80.19 208 GLU A CA 1
ATOM 1632 C C . GLU A 1 208 ? -4.596 19.735 -2.235 1.00 80.19 208 GLU A C 1
ATOM 1634 O O . GLU A 1 208 ? -4.886 20.903 -1.968 1.00 80.19 208 GLU A O 1
ATOM 1639 N N . GLN A 1 209 ? -3.359 19.260 -2.054 1.00 77.44 209 GLN A N 1
ATOM 1640 C CA . GLN A 1 209 ? -2.254 20.079 -1.544 1.00 77.44 209 GLN A CA 1
ATOM 1641 C C . GLN A 1 209 ? -1.929 21.255 -2.471 1.00 77.44 209 GLN A C 1
ATOM 1643 O O . GLN A 1 209 ? -1.734 22.369 -1.989 1.00 77.44 209 GLN A O 1
ATOM 1648 N N . ASN A 1 210 ? -1.923 21.033 -3.786 1.00 76.56 210 ASN A N 1
ATOM 1649 C CA . ASN A 1 210 ? -1.641 22.079 -4.769 1.00 76.56 210 ASN A CA 1
ATOM 1650 C C . ASN A 1 210 ? -2.802 23.071 -4.956 1.00 76.56 210 ASN A C 1
ATOM 1652 O O . ASN A 1 210 ? -2.561 24.213 -5.342 1.00 76.56 210 ASN A O 1
ATOM 1656 N N . SER A 1 211 ? -4.045 22.667 -4.673 1.00 74.06 211 SER A N 1
ATOM 1657 C CA . SER A 1 211 ? -5.209 23.563 -4.714 1.00 74.06 211 SER A CA 1
ATOM 1658 C C . SER A 1 211 ? -5.333 24.480 -3.496 1.00 74.06 211 SER A C 1
ATOM 1660 O O . SER A 1 211 ? -6.063 25.469 -3.556 1.00 74.06 211 SER A O 1
ATOM 1662 N N . LYS A 1 212 ? -4.634 24.185 -2.390 1.00 68.81 212 LYS A N 1
ATOM 1663 C CA . LYS A 1 212 ? -4.659 25.045 -1.202 1.00 68.81 212 LYS A CA 1
ATOM 1664 C C . LYS A 1 212 ? -3.826 26.306 -1.475 1.00 68.81 212 LYS A C 1
ATOM 1666 O O . LYS A 1 212 ? -2.668 26.187 -1.883 1.00 68.81 212 LYS A O 1
ATOM 1671 N N . PRO A 1 213 ? -4.377 27.517 -1.261 1.00 58.16 213 PRO A N 1
ATOM 1672 C CA . PRO A 1 213 ? -3.635 28.750 -1.488 1.00 58.16 213 PRO A CA 1
ATOM 1673 C C . PRO A 1 213 ? -2.385 28.759 -0.604 1.00 58.16 213 PRO A C 1
ATOM 1675 O O . PRO A 1 213 ? -2.474 28.624 0.619 1.00 58.16 213 PRO A O 1
ATOM 1678 N N . LYS A 1 214 ? -1.206 28.900 -1.224 1.00 52.81 214 LYS A N 1
ATOM 1679 C CA . LYS A 1 214 ? 0.061 29.064 -0.504 1.00 52.81 214 LYS A CA 1
ATOM 1680 C C . LYS A 1 214 ? -0.016 30.379 0.266 1.00 52.81 214 LYS A C 1
ATOM 1682 O O . LYS A 1 214 ? 0.073 31.447 -0.333 1.00 52.81 214 LYS A O 1
ATOM 1687 N N . ILE A 1 215 ? -0.225 30.306 1.578 1.00 52.31 215 ILE A N 1
ATOM 1688 C CA . ILE A 1 215 ? -0.198 31.492 2.435 1.00 52.31 215 ILE A CA 1
ATOM 1689 C C . ILE A 1 215 ? 1.238 32.037 2.379 1.00 52.31 215 ILE A C 1
ATOM 1691 O O . ILE A 1 215 ? 2.167 31.284 2.687 1.00 52.31 215 ILE A O 1
ATOM 1695 N N . PRO A 1 216 ? 1.455 33.295 1.957 1.00 45.66 216 PRO A N 1
ATOM 1696 C CA . PRO A 1 216 ? 2.785 33.881 1.965 1.00 45.66 216 PRO A CA 1
ATOM 1697 C C . PRO A 1 216 ? 3.320 33.891 3.398 1.00 45.66 216 PRO A C 1
ATOM 1699 O O . PRO A 1 216 ? 2.636 34.296 4.337 1.00 45.66 216 PRO A O 1
ATOM 1702 N N . ILE A 1 217 ? 4.553 33.409 3.552 1.00 48.22 217 ILE A N 1
ATOM 1703 C CA . ILE A 1 217 ? 5.324 33.434 4.794 1.00 48.22 217 ILE A CA 1
ATOM 1704 C C . ILE A 1 217 ? 5.717 34.893 5.042 1.00 48.22 217 ILE A C 1
ATOM 1706 O O . ILE A 1 217 ? 6.839 35.292 4.760 1.00 48.22 217 ILE A O 1
ATOM 1710 N N . LEU A 1 218 ? 4.786 35.722 5.502 1.00 46.19 218 LEU A N 1
ATOM 1711 C CA . LEU A 1 218 ? 5.111 37.027 6.054 1.00 46.19 218 LEU A CA 1
ATOM 1712 C C . LEU A 1 218 ? 4.209 37.289 7.261 1.00 46.19 218 LEU A C 1
ATOM 1714 O O . LEU A 1 218 ? 2.986 37.238 7.170 1.00 46.19 218 LEU A O 1
ATOM 1718 N N . ASP A 1 219 ? 4.880 37.598 8.366 1.00 46.81 219 ASP A N 1
ATOM 1719 C CA . ASP A 1 219 ? 4.362 38.156 9.613 1.00 46.81 219 ASP A CA 1
ATOM 1720 C C . ASP A 1 219 ? 3.994 37.179 10.754 1.00 46.81 219 ASP A C 1
ATOM 1722 O O . ASP A 1 219 ? 2.851 37.023 11.186 1.00 46.81 219 ASP A O 1
ATOM 1726 N N . TRP A 1 220 ? 5.038 36.554 11.313 1.00 49.66 220 TRP A N 1
ATOM 1727 C CA . TRP A 1 220 ? 4.989 35.704 12.514 1.00 49.66 220 TRP A CA 1
ATOM 1728 C C . TRP A 1 220 ? 4.562 36.457 13.795 1.00 49.66 220 TRP A C 1
ATOM 1730 O O . TRP A 1 220 ? 4.099 35.827 14.746 1.00 49.66 220 TRP A O 1
ATOM 1740 N N . LYS A 1 221 ? 4.673 37.797 13.845 1.00 50.28 221 LYS A N 1
ATOM 1741 C CA . LYS A 1 221 ? 4.399 38.575 15.070 1.00 50.28 221 LYS A CA 1
ATOM 1742 C C . LYS A 1 221 ? 2.910 38.851 15.315 1.00 50.28 221 LYS A C 1
ATOM 1744 O O . LYS A 1 221 ? 2.527 39.013 16.469 1.00 50.28 221 LYS A O 1
ATOM 1749 N N . ASN A 1 222 ? 2.062 38.803 14.285 1.00 52.09 222 ASN A N 1
ATOM 1750 C CA . ASN A 1 222 ? 0.636 39.141 14.404 1.00 52.09 222 ASN A CA 1
ATOM 1751 C C . ASN A 1 222 ? -0.313 37.922 14.477 1.00 52.09 222 ASN A C 1
ATOM 1753 O O . ASN A 1 222 ? -1.517 38.085 14.669 1.00 52.09 222 ASN A O 1
ATOM 1757 N N . GLN A 1 223 ? 0.194 36.683 14.375 1.00 50.62 223 GLN A N 1
ATOM 1758 C CA . GLN A 1 223 ? -0.653 35.479 14.279 1.00 50.62 223 GLN A CA 1
ATOM 1759 C C . GLN A 1 223 ? -0.868 34.688 15.579 1.00 50.62 223 GLN A C 1
ATOM 1761 O O . GLN A 1 223 ? -1.720 33.800 15.594 1.00 50.62 223 GLN A O 1
ATOM 1766 N N . ILE A 1 224 ? -0.212 35.020 16.696 1.00 51.22 224 ILE A N 1
ATOM 1767 C CA . ILE A 1 224 ? -0.395 34.271 17.960 1.00 51.22 224 ILE A CA 1
ATOM 1768 C C . ILE A 1 224 ? -1.857 34.356 18.460 1.00 51.22 224 ILE A C 1
ATOM 1770 O O . ILE A 1 224 ? -2.384 33.392 19.017 1.00 51.22 224 ILE A O 1
ATOM 1774 N N . GLY A 1 225 ? -2.566 35.454 18.165 1.00 43.75 225 GLY A N 1
ATOM 1775 C CA . GLY A 1 225 ? -4.005 35.594 18.439 1.00 43.75 225 GLY A CA 1
ATOM 1776 C C . GLY A 1 225 ? -4.929 34.880 17.437 1.00 43.75 225 GLY A C 1
ATOM 1777 O O . GLY A 1 225 ? -6.023 34.451 17.803 1.00 43.75 225 GLY A O 1
ATOM 1778 N N . ALA A 1 226 ? -4.492 34.696 16.187 1.00 43.97 226 ALA A N 1
ATOM 1779 C CA . ALA A 1 226 ? -5.284 34.070 15.121 1.00 43.97 226 ALA A CA 1
ATOM 1780 C C . ALA A 1 226 ? -5.178 32.534 15.111 1.00 43.97 226 ALA A C 1
ATOM 1782 O O . ALA A 1 226 ? -6.114 31.849 14.694 1.00 43.97 226 ALA A O 1
ATOM 1783 N N . VAL A 1 227 ? -4.076 31.980 15.627 1.00 48.03 227 VAL A N 1
ATOM 1784 C CA . VAL A 1 227 ? -3.873 30.527 15.746 1.00 48.03 227 VAL A CA 1
ATOM 1785 C C . VAL A 1 227 ? -4.893 29.907 16.711 1.00 48.03 227 VAL A C 1
ATOM 1787 O O . VAL A 1 227 ? -5.456 28.859 16.406 1.00 48.03 227 VAL A O 1
ATOM 1790 N N . LYS A 1 228 ? -5.263 30.590 17.806 1.00 44.09 228 LYS A N 1
ATOM 1791 C CA . LYS A 1 228 ? -6.278 30.086 18.755 1.00 44.09 228 LYS A CA 1
ATOM 1792 C C . LYS A 1 228 ? -7.692 29.972 18.160 1.00 44.09 228 LYS A C 1
ATOM 1794 O O . LYS A 1 228 ? -8.429 29.078 18.567 1.00 44.09 228 LYS A O 1
ATOM 1799 N N . LYS A 1 229 ? -8.054 30.814 17.180 1.00 42.28 229 LYS A N 1
ATOM 1800 C CA . LYS A 1 229 ? -9.366 30.768 16.498 1.00 42.28 229 LYS A CA 1
ATOM 1801 C C . LYS A 1 229 ? -9.437 29.755 15.346 1.00 42.28 229 LYS A C 1
ATOM 1803 O O . LYS A 1 229 ? -10.535 29.393 14.947 1.00 42.28 229 LYS A O 1
ATOM 1808 N N . ARG A 1 230 ? -8.300 29.263 14.832 1.00 44.69 230 ARG A N 1
ATOM 1809 C CA . ARG A 1 230 ? -8.266 28.182 13.820 1.00 44.69 230 ARG A CA 1
ATOM 1810 C C . ARG A 1 230 ? -8.220 26.775 14.419 1.00 44.69 230 ARG A C 1
ATOM 1812 O O . ARG A 1 230 ? -8.568 25.826 13.739 1.00 44.69 230 ARG A O 1
ATOM 1819 N N . PHE A 1 231 ? -7.866 26.639 15.697 1.00 43.84 231 PHE A N 1
ATOM 1820 C CA . PHE A 1 231 ? -7.989 25.372 16.436 1.00 43.84 231 PHE A CA 1
ATOM 1821 C C . PHE A 1 231 ? -9.410 25.094 16.960 1.00 43.84 231 PHE A C 1
ATOM 1823 O O . PHE A 1 231 ? -9.626 24.086 17.629 1.00 43.84 231 PHE A O 1
ATOM 1830 N N . SER A 1 232 ? -10.367 25.990 16.694 1.00 39.56 232 SER A N 1
ATOM 1831 C CA . SER A 1 232 ? -11.756 25.901 17.168 1.00 39.56 232 SER A CA 1
ATOM 1832 C C . SER A 1 232 ? -12.798 25.821 16.045 1.00 39.56 232 SER A C 1
ATOM 1834 O O . SER A 1 232 ? -13.981 25.704 16.351 1.00 39.56 232 SER A O 1
ATOM 1836 N N . SER A 1 233 ? -12.402 25.830 14.764 1.00 40.84 233 SER A N 1
ATOM 1837 C CA . SER A 1 233 ? -13.330 25.462 13.691 1.00 40.84 233 SER A CA 1
ATOM 1838 C C . SER A 1 233 ? -13.326 23.945 13.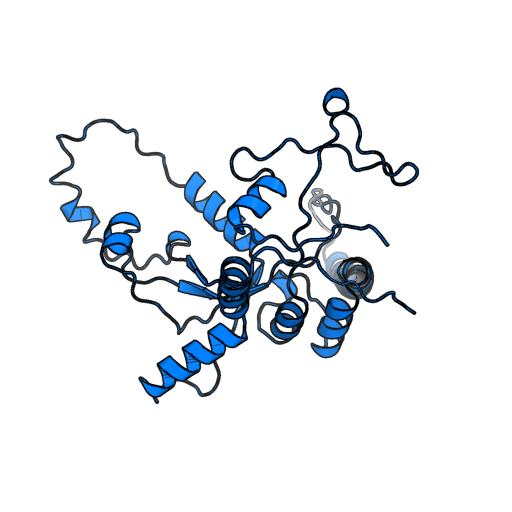535 1.00 40.84 233 SER A C 1
ATOM 1840 O O . SER A 1 233 ? -12.487 23.379 12.836 1.00 40.84 233 SER A O 1
ATOM 1842 N N . ASP A 1 234 ? -14.273 23.318 14.221 1.00 41.28 234 ASP A N 1
ATOM 1843 C CA . ASP A 1 234 ? -14.728 21.932 14.074 1.00 41.28 234 ASP A CA 1
ATOM 1844 C C . ASP A 1 234 ? -15.384 21.742 12.687 1.00 41.28 234 ASP A C 1
ATOM 1846 O O . ASP A 1 234 ? -16.538 21.344 12.556 1.00 41.28 234 ASP A O 1
ATOM 1850 N N . SER A 1 235 ? -14.692 22.126 11.609 1.00 43.72 235 SER A N 1
ATOM 1851 C CA . SER A 1 235 ? -15.128 21.747 10.273 1.00 43.72 235 SER A CA 1
ATOM 1852 C C . SER A 1 235 ? -14.748 20.284 10.099 1.00 43.72 235 SER A C 1
ATOM 1854 O O . SER A 1 235 ? -13.605 19.978 9.759 1.00 43.72 235 SER A O 1
ATOM 1856 N N . ASP A 1 236 ? -15.720 19.403 10.327 1.00 50.56 236 ASP A N 1
ATOM 1857 C CA . ASP A 1 236 ? -15.760 17.992 9.917 1.00 50.56 236 ASP A CA 1
ATOM 1858 C C . ASP A 1 236 ? -15.646 17.824 8.378 1.00 50.56 236 ASP A C 1
ATOM 1860 O O . ASP A 1 236 ? -16.236 16.925 7.779 1.00 50.56 236 ASP A O 1
ATOM 1864 N N . GLU A 1 237 ? -14.908 18.698 7.688 1.00 54.84 237 GLU A N 1
ATOM 1865 C CA . GLU A 1 237 ? -14.526 18.470 6.306 1.00 54.84 237 GLU A CA 1
ATOM 1866 C C . GLU A 1 237 ? -13.478 17.365 6.301 1.00 54.84 237 GLU A C 1
ATOM 1868 O O . GLU A 1 237 ? -12.331 17.538 6.715 1.00 54.84 237 GLU A O 1
ATOM 1873 N N . GLU A 1 238 ? -13.905 16.191 5.851 1.00 60.84 238 GLU A N 1
ATOM 1874 C CA . GLU A 1 238 ? -13.057 15.025 5.682 1.00 60.84 238 GLU A CA 1
ATOM 1875 C C . GLU A 1 238 ? -11.975 15.297 4.625 1.00 60.84 238 GLU A C 1
ATOM 1877 O O . GLU A 1 238 ? -12.147 15.012 3.438 1.00 60.84 238 GLU A O 1
ATOM 1882 N N . THR A 1 239 ? -10.838 15.850 5.041 1.00 68.81 239 THR A N 1
ATOM 1883 C CA . THR A 1 239 ? -9.726 16.120 4.122 1.00 68.81 239 THR A CA 1
ATOM 1884 C C . THR A 1 239 ? -8.931 14.846 3.820 1.00 68.81 239 THR A C 1
ATOM 1886 O O . THR A 1 239 ? -8.779 13.961 4.671 1.00 68.81 239 THR A O 1
ATOM 1889 N N . LEU A 1 240 ? -8.342 14.742 2.620 1.00 75.50 240 LEU A N 1
ATOM 1890 C CA . LEU A 1 240 ? -7.477 13.601 2.278 1.00 75.50 240 LEU A CA 1
ATOM 1891 C C . LEU A 1 240 ? -6.157 13.620 3.069 1.00 75.50 240 LEU A C 1
ATOM 1893 O O . LEU A 1 240 ? -5.393 12.656 3.016 1.00 75.50 240 LEU A O 1
ATOM 1897 N N . GLN A 1 241 ? -5.880 14.695 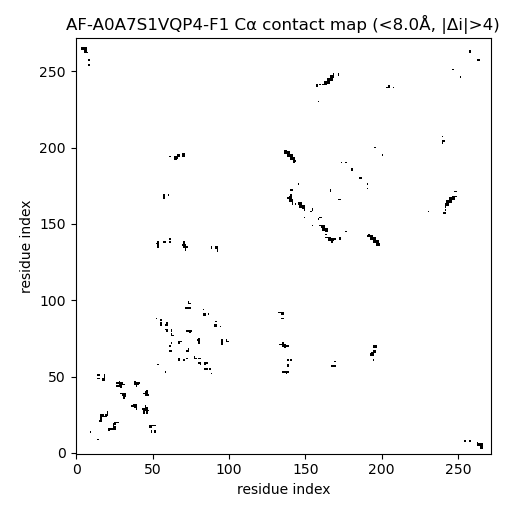3.815 1.00 70.19 241 GLN A N 1
ATOM 1898 C CA . GLN A 1 241 ? -4.711 14.818 4.688 1.00 70.19 241 GLN A CA 1
ATOM 1899 C C . GLN A 1 241 ? -4.783 13.894 5.911 1.00 70.19 241 GLN A C 1
ATOM 1901 O O . GLN A 1 241 ? -3.742 13.537 6.463 1.00 70.19 241 GLN A O 1
ATOM 1906 N N . ASP A 1 242 ? -5.978 13.415 6.260 1.00 80.81 242 ASP A N 1
ATOM 1907 C CA . ASP A 1 242 ? -6.188 12.498 7.384 1.00 80.81 242 ASP A CA 1
ATOM 1908 C C . ASP A 1 242 ? -5.879 11.038 7.032 1.00 80.81 242 ASP A C 1
ATOM 1910 O O . ASP A 1 242 ? -5.923 10.149 7.890 1.00 80.81 242 ASP A O 1
ATOM 1914 N N . ILE A 1 243 ? -5.549 10.758 5.769 1.00 87.56 243 ILE A N 1
ATOM 1915 C CA . ILE A 1 243 ? -5.213 9.414 5.311 1.00 87.56 243 ILE A CA 1
ATOM 1916 C C . ILE A 1 243 ? -3.841 9.009 5.853 1.00 87.56 243 ILE A C 1
ATOM 1918 O O . ILE A 1 243 ? -2.818 9.645 5.603 1.00 87.56 243 ILE A O 1
ATOM 1922 N N . THR A 1 244 ? -3.803 7.883 6.563 1.00 89.75 244 THR A N 1
ATOM 1923 C CA . THR A 1 244 ? -2.559 7.254 7.015 1.00 89.75 244 THR A CA 1
ATOM 1924 C C . THR A 1 244 ? -2.414 5.883 6.377 1.00 89.75 244 THR A C 1
ATOM 1926 O O . THR A 1 244 ? -3.203 4.981 6.646 1.00 89.75 244 THR A O 1
ATOM 1929 N N . PHE A 1 245 ? -1.368 5.696 5.572 1.00 92.12 245 PHE A N 1
ATOM 1930 C CA . PHE A 1 245 ? -1.055 4.387 5.005 1.00 92.12 245 PHE A CA 1
ATOM 1931 C C . PHE A 1 245 ? -0.446 3.457 6.057 1.00 92.12 245 PHE A C 1
ATOM 1933 O O . PHE A 1 245 ? 0.549 3.796 6.704 1.00 92.12 245 PHE A O 1
ATOM 1940 N N . VAL A 1 246 ? -1.027 2.269 6.194 1.00 93.19 246 VAL A N 1
ATOM 1941 C CA . VAL A 1 246 ? -0.550 1.195 7.066 1.00 93.19 246 VAL A CA 1
ATOM 1942 C C . VAL A 1 246 ? 0.146 0.148 6.189 1.00 93.19 246 VAL A C 1
ATOM 1944 O O . VAL A 1 246 ? -0.523 -0.515 5.388 1.00 93.19 246 VAL A O 1
ATOM 1947 N N . PRO A 1 247 ? 1.485 0.018 6.274 1.00 92.56 247 PRO A N 1
ATOM 1948 C CA . PRO A 1 247 ? 2.215 -0.978 5.502 1.00 92.56 247 PRO A CA 1
ATOM 1949 C C . PRO A 1 247 ? 1.877 -2.395 5.985 1.00 92.56 247 PRO A C 1
ATOM 1951 O O . PRO A 1 247 ? 1.458 -2.553 7.131 1.00 92.56 247 PRO A O 1
ATOM 1954 N N . PRO A 1 248 ? 2.120 -3.429 5.160 1.00 93.56 248 PRO A N 1
ATOM 1955 C CA . PRO A 1 248 ? 1.847 -4.802 5.555 1.00 93.56 248 PRO A CA 1
ATOM 1956 C C . PRO A 1 248 ? 2.721 -5.219 6.744 1.00 93.56 248 PRO A C 1
ATOM 1958 O O . PRO A 1 248 ? 3.950 -5.070 6.697 1.00 93.56 248 PRO A O 1
ATOM 1961 N N . SER A 1 249 ? 2.115 -5.805 7.771 1.00 93.44 249 SER A N 1
ATOM 1962 C CA . SER A 1 249 ? 2.784 -6.313 8.974 1.00 93.44 249 SER A CA 1
ATOM 1963 C C . SER A 1 249 ? 3.885 -7.326 8.630 1.00 93.44 249 SER A C 1
ATOM 1965 O O . SER A 1 249 ? 5.006 -7.239 9.142 1.00 93.44 249 SER A O 1
ATOM 1967 N N . TYR A 1 250 ? 3.625 -8.225 7.675 1.00 91.00 250 TYR A N 1
ATOM 1968 C CA . TYR A 1 250 ? 4.610 -9.195 7.191 1.00 91.00 250 TYR A CA 1
ATOM 1969 C C . TYR A 1 250 ? 5.820 -8.528 6.523 1.00 91.00 250 TYR A C 1
ATOM 1971 O O . TYR A 1 250 ? 6.941 -9.015 6.663 1.00 91.00 250 TYR A O 1
ATOM 1979 N N . ALA A 1 251 ? 5.631 -7.400 5.830 1.00 89.50 251 ALA A N 1
ATOM 1980 C CA . ALA A 1 251 ? 6.725 -6.673 5.191 1.00 89.50 251 ALA A CA 1
ATOM 1981 C C . ALA A 1 251 ? 7.612 -5.975 6.234 1.00 89.50 251 ALA A C 1
ATOM 1983 O O . ALA A 1 251 ? 8.835 -5.936 6.076 1.00 89.50 251 ALA A O 1
ATOM 1984 N N . ALA A 1 252 ? 7.014 -5.469 7.319 1.00 88.06 252 ALA A N 1
ATOM 1985 C CA . ALA A 1 252 ? 7.753 -4.918 8.452 1.00 88.06 252 ALA A CA 1
ATOM 1986 C C . ALA A 1 252 ? 8.608 -5.997 9.141 1.00 88.06 252 ALA A C 1
ATOM 1988 O O . ALA A 1 252 ? 9.820 -5.816 9.269 1.00 88.06 252 ALA A O 1
ATOM 1989 N N . ARG A 1 253 ? 8.011 -7.154 9.462 1.00 89.81 253 ARG A N 1
ATOM 1990 C CA . ARG A 1 253 ? 8.725 -8.304 10.051 1.00 89.81 253 ARG A CA 1
ATOM 1991 C C . ARG A 1 253 ? 9.850 -8.808 9.144 1.00 89.81 253 ARG A C 1
ATOM 1993 O O . ARG A 1 253 ? 10.963 -9.043 9.603 1.00 89.81 253 ARG A O 1
ATOM 2000 N N . TYR A 1 254 ? 9.595 -8.921 7.840 1.00 87.69 254 TYR A N 1
ATOM 2001 C CA . TYR A 1 254 ? 10.604 -9.367 6.877 1.00 87.69 254 TYR A CA 1
ATOM 2002 C C . TYR A 1 254 ? 11.797 -8.403 6.789 1.00 87.69 254 TYR A C 1
ATOM 2004 O O . TYR A 1 254 ? 12.952 -8.826 6.739 1.00 87.69 254 TYR A O 1
ATOM 2012 N N . LYS A 1 255 ? 11.545 -7.090 6.831 1.00 87.56 255 LYS A N 1
ATOM 2013 C CA . LYS A 1 255 ? 12.608 -6.076 6.884 1.00 87.56 255 LYS A CA 1
ATOM 2014 C C . LYS A 1 255 ? 13.471 -6.217 8.142 1.00 87.56 255 LYS A C 1
ATOM 2016 O O . LYS A 1 255 ? 14.683 -6.023 8.062 1.00 87.56 255 LYS A O 1
ATOM 2021 N N . GLU A 1 256 ? 12.869 -6.517 9.288 1.00 86.56 256 GLU A N 1
ATOM 2022 C CA . GLU A 1 256 ? 13.598 -6.755 10.540 1.00 86.56 256 GLU A CA 1
ATOM 2023 C C . GLU A 1 256 ? 14.448 -8.024 10.460 1.00 86.56 256 GLU A C 1
ATOM 2025 O O . GLU A 1 256 ? 15.626 -7.987 10.811 1.00 86.56 256 GLU A O 1
ATOM 2030 N N . GLN A 1 257 ? 13.906 -9.104 9.893 1.00 86.06 257 GLN A N 1
ATOM 2031 C CA . GLN A 1 257 ? 14.653 -10.341 9.648 1.00 86.06 257 GLN A CA 1
ATOM 2032 C C . GLN A 1 257 ? 15.864 -10.112 8.736 1.00 86.06 257 GLN A C 1
ATOM 2034 O O . GLN A 1 257 ? 16.965 -10.543 9.073 1.00 86.06 257 GLN A O 1
ATOM 2039 N N . LEU A 1 258 ? 15.700 -9.371 7.633 1.00 83.31 258 LEU A N 1
ATOM 2040 C CA . LEU A 1 258 ? 16.810 -9.012 6.738 1.00 83.31 258 LEU A CA 1
ATOM 2041 C C . LEU A 1 258 ? 17.900 -8.194 7.445 1.00 83.31 258 LEU A C 1
ATOM 2043 O O . LEU A 1 258 ? 19.082 -8.343 7.139 1.00 83.31 258 LEU A O 1
ATOM 2047 N N . ARG A 1 259 ? 17.517 -7.317 8.381 1.00 81.31 259 ARG A N 1
ATOM 2048 C CA . ARG A 1 259 ? 18.477 -6.548 9.187 1.00 81.31 259 ARG A CA 1
ATOM 2049 C C . ARG A 1 259 ? 19.220 -7.432 10.184 1.00 81.31 259 ARG A C 1
ATOM 2051 O O . ARG A 1 259 ? 20.419 -7.251 10.343 1.00 81.31 259 ARG A O 1
ATOM 2058 N N . ALA A 1 260 ? 18.520 -8.366 10.824 1.00 81.25 260 ALA A N 1
ATOM 2059 C CA . ALA A 1 260 ? 19.091 -9.249 11.836 1.00 81.25 260 ALA A CA 1
ATOM 2060 C C . ALA A 1 260 ? 20.014 -10.325 11.239 1.00 81.25 260 ALA A C 1
ATOM 2062 O O . ALA A 1 260 ? 21.076 -10.595 11.787 1.00 81.25 260 ALA A O 1
ATOM 2063 N N . GLN A 1 261 ? 19.627 -10.930 10.113 1.00 77.81 261 GLN A N 1
ATOM 2064 C CA . GLN A 1 261 ? 20.380 -12.020 9.478 1.00 77.81 261 GLN A CA 1
ATOM 2065 C C . GLN A 1 261 ? 21.493 -11.531 8.537 1.00 77.81 261 GLN A C 1
ATOM 2067 O O . GLN A 1 261 ? 22.345 -12.317 8.126 1.00 77.81 261 GLN A O 1
ATOM 2072 N N . GLY A 1 262 ? 21.487 -10.245 8.173 1.00 68.00 262 GLY A N 1
ATOM 2073 C CA . GLY A 1 262 ? 22.299 -9.729 7.078 1.00 68.00 262 GLY A CA 1
ATOM 2074 C C . GLY A 1 262 ? 21.722 -10.109 5.710 1.00 68.00 262 GLY A C 1
ATOM 2075 O O . GLY A 1 262 ? 20.828 -10.944 5.580 1.00 68.00 262 GLY A O 1
ATOM 2076 N N . ASN A 1 263 ? 22.210 -9.453 4.655 1.00 63.44 263 ASN A N 1
ATOM 2077 C CA . ASN A 1 263 ? 21.673 -9.599 3.301 1.00 63.44 263 ASN A CA 1
ATOM 2078 C C . ASN A 1 263 ? 22.064 -10.968 2.702 1.00 63.44 263 ASN A C 1
ATOM 2080 O O . ASN A 1 263 ? 23.069 -11.086 1.997 1.00 63.44 263 ASN A O 1
ATOM 2084 N N . GLY A 1 264 ? 21.309 -12.013 3.048 1.00 56.38 264 GLY A N 1
ATOM 2085 C CA . GLY A 1 264 ? 21.552 -13.388 2.622 1.00 56.38 264 GLY A CA 1
ATOM 2086 C C . GLY A 1 264 ? 21.422 -13.554 1.106 1.00 56.38 264 GLY A C 1
ATOM 2087 O O . GLY A 1 264 ? 20.495 -13.033 0.484 1.00 56.38 264 GLY A O 1
ATOM 2088 N N . LYS A 1 265 ? 22.354 -14.296 0.497 1.00 57.72 265 LYS A N 1
ATOM 2089 C CA . LYS A 1 265 ? 22.284 -14.654 -0.927 1.00 57.72 265 LYS A CA 1
ATOM 2090 C C . LYS A 1 265 ? 21.022 -15.477 -1.183 1.00 57.72 265 LYS A C 1
ATOM 2092 O O . LYS A 1 265 ? 20.823 -16.519 -0.553 1.00 57.72 265 LYS A O 1
ATOM 2097 N N . ALA A 1 266 ? 20.194 -15.049 -2.132 1.00 56.09 266 ALA A N 1
ATOM 2098 C CA . ALA A 1 266 ? 19.048 -15.834 -2.559 1.00 56.09 266 ALA A CA 1
ATOM 2099 C C . ALA A 1 266 ? 19.562 -17.085 -3.289 1.00 56.09 266 ALA A C 1
ATOM 2101 O O . ALA A 1 266 ? 20.052 -17.011 -4.415 1.00 56.09 266 ALA A O 1
ATOM 2102 N N . ARG A 1 267 ? 19.464 -18.258 -2.652 1.00 54.38 267 ARG A N 1
ATOM 2103 C CA . ARG A 1 267 ? 19.673 -19.539 -3.337 1.00 54.38 267 ARG A CA 1
ATOM 2104 C C . ARG A 1 267 ? 18.480 -19.785 -4.257 1.00 54.38 267 ARG A C 1
ATOM 2106 O O . ARG A 1 267 ? 17.516 -20.439 -3.866 1.00 54.38 267 ARG A O 1
ATOM 2113 N N . LEU A 1 268 ? 18.535 -19.246 -5.473 1.00 50.25 268 LEU A N 1
ATOM 2114 C CA . LEU A 1 268 ? 17.624 -19.662 -6.532 1.00 50.25 268 LEU A CA 1
ATOM 2115 C C . LEU A 1 268 ? 17.847 -21.153 -6.778 1.00 50.25 268 LEU A C 1
ATOM 2117 O O . LEU A 1 268 ? 18.936 -21.577 -7.169 1.00 50.25 268 LEU A O 1
ATOM 2121 N N . ARG A 1 269 ? 16.817 -21.961 -6.517 1.00 47.62 269 ARG A N 1
ATOM 2122 C CA . ARG A 1 269 ? 16.800 -23.328 -7.028 1.00 47.62 269 ARG A CA 1
ATOM 2123 C C . ARG A 1 269 ? 16.687 -23.224 -8.552 1.00 47.62 269 ARG A C 1
ATOM 2125 O O . ARG A 1 269 ? 15.876 -22.421 -9.017 1.00 47.62 269 ARG A O 1
ATOM 2132 N N . PRO A 1 270 ? 17.487 -23.972 -9.328 1.00 42.59 270 PRO A N 1
ATOM 2133 C CA . PRO A 1 270 ? 17.291 -24.022 -10.769 1.00 42.59 270 PRO A CA 1
ATOM 2134 C C . PRO A 1 270 ? 15.845 -24.452 -11.045 1.00 42.59 270 PRO A C 1
ATOM 2136 O O . PRO A 1 270 ? 15.384 -25.443 -10.474 1.00 42.59 270 PRO A O 1
ATOM 2139 N N . MET A 1 271 ? 15.124 -23.679 -11.863 1.00 40.19 271 MET A N 1
ATOM 2140 C CA . MET A 1 271 ? 13.864 -24.150 -12.437 1.00 40.19 271 MET A CA 1
ATOM 2141 C C . MET A 1 271 ? 14.203 -25.365 -13.302 1.00 40.19 271 MET A C 1
ATOM 2143 O O . MET A 1 271 ? 15.053 -25.257 -14.185 1.00 40.19 271 MET A O 1
ATOM 2147 N N . ARG A 1 272 ? 13.615 -26.516 -12.969 1.00 37.66 272 ARG A N 1
ATOM 2148 C CA . ARG A 1 272 ? 13.584 -27.683 -13.853 1.00 37.66 272 ARG A CA 1
ATOM 2149 C C . ARG A 1 272 ? 12.490 -27.493 -14.887 1.00 37.66 272 ARG A C 1
ATOM 2151 O O . ARG A 1 272 ? 11.434 -26.951 -14.491 1.00 37.66 272 ARG A O 1
#

Nearest PDB structures (foldseek):
  8xqx-assembly1_Q  TM=5.960E-01  e=7.594E-02  Chlamydomonas reinhardtii

Radius of gyration: 23.83 Å; Cα contacts (8 Å, |Δi|>4): 276; chains: 1; bounding box: 61×67×56 Å

Secondary structure (DSSP, 8-state):
-----B-----HHHHHHHHS-TTTPPP-PBPPPTTT-PPPPGGGTB---------HHHHHHHTTSBTGGGGT---SSHHHHHHHHHT-HHHHHHHHHHHHHHHHHHHHHHHHHHHHT--SS---PPP-----------EEEE-TT--EEPPHHHHHHHS-SEEEEEES-HHHHHHHHHHHHHH-TTS-SS---EEEEHHHHHHHHHHHHHHS-------TTS-HHHHHHHSS-------GGGEEEE--HHHHHHHHHHHHH-S-B--PPPP-

Sequence (272 aa):
KDADLRITASSFAKALRQSTNFGEGLPTGRPMDPYTGKVPSEKEGGYLRYKIAPSARELFYAARCKGKQRVGLYGQDARDDARNAAKGLDAITRGTQDAQAKLDGKAEAAQKEANKKKKRNDANAPIPAKRKLRKVGIPVFYTPMLQRRLPVFKQITSGSKKAKPFFMSYEDLVENWNDLRKAHPEMPEKPEVEVFNLIDVLTSMDKEQNSKPKIPILDWKNQIGAVKKRFSSDSDEETLQDITFVPPSYAARYKEQLRAQGNGKARLRPMR

Foldseek 3Di:
DDPQDFDDDDDPVVLDLQADCPPNRDDDADDQDPVPSDQDDVVNRGDDGRDDDADLVLQLVLLVAAASVQQLQDDPDSVVSSVQSVVDQVSVLVVSVVSVCVVVVVVVVVVVVVVVVDPDDDPDDPDPPPDPRDTGFQKWKFFPVDKDQDDPVCCVVLVDRIAGETESDPVVVVVSVVVVCVVPVVDDPDTRMDIHGPVVLVVVLVVVVVPPPDDPPDDPPPCPVVVVVSSPPPPPPPHSSRYDYDYDPVSVVVNVVCVVVPGDRPPDDDDD